Protein AF-A0A4Q2ZPR4-F1 (afdb_monomer_lite)

pLDDT: mean 84.83, std 12.17, range [38.03, 96.62]

Fo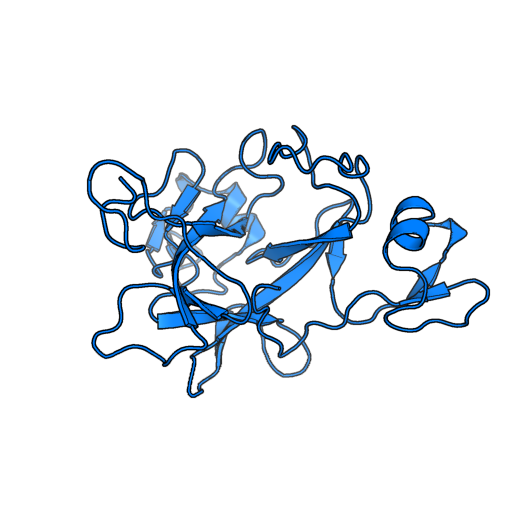ldseek 3Di:
DLPCVQPDDVVDRRDDDQAQAFEAEDDDPPDLPPRYDYFWKKFFLDDFFPHQDHQWIDTHSDDDADPRIDTQQFDKDFCVVRVVNCLFQPQLQHDDNVTIHTGHHRHQAFEAEADDPAHANDWDDDSRIYGYWWKKFFQDDAADDPVPPVGADRHHGHHGDITTGSTPDADPRIDTQQFDKDFCVVRVVNCVVCPQVSHDPNPTIHTHHHRHRHGDGDD

Radius of gyration: 17.82 Å; chains: 1; bounding box: 53×38×46 Å

Secondary structure (DSSP, 8-state):
--TTTTS--SSSPPPP--BT-EEEES--TT-S-TTEEEEEEEEESS-BTTBSSTTEEEEESSSSPPTTEEE-B--EEEGGG-HHHHHHHTTTT-EETTTEEEPPB-BTEEEEE-BTTB-TT-EE-SSSEEEEEEEEEE-SSPPPPTT--SPPPSSS--TT-EEEE--SSPPTTEEESB--EEETTT-HHHHHHHTTTT-B-SSSEEEPPB-BT----B-

Structure (mmCIF, N/CA/C/O backbone):
data_AF-A0A4Q2ZPR4-F1
#
_entry.id   AF-A0A4Q2ZPR4-F1
#
loop_
_atom_site.group_PDB
_atom_site.id
_atom_site.type_symbol
_atom_site.label_atom_id
_atom_site.label_alt_id
_atom_site.label_comp_id
_atom_site.label_asym_id
_atom_site.label_entity_id
_atom_site.label_seq_id
_atom_site.pdbx_PDB_ins_code
_atom_site.Cartn_x
_atom_site.Cartn_y
_atom_site.Cartn_z
_atom_site.occupancy
_atom_site.B_iso_or_equiv
_atom_site.auth_seq_id
_atom_site.auth_comp_id
_atom_site.auth_asym_id
_atom_site.auth_atom_id
_atom_site.pdbx_PDB_model_num
ATOM 1 N N . VAL A 1 1 ? -24.931 0.466 -1.955 1.00 53.38 1 VAL A N 1
ATOM 2 C CA . VAL A 1 1 ? -25.209 1.803 -1.383 1.00 53.38 1 VAL A CA 1
ATOM 3 C C . VAL A 1 1 ? -24.123 2.767 -1.865 1.00 53.38 1 VAL A C 1
ATOM 5 O O . VAL A 1 1 ? -23.292 3.194 -1.090 1.00 53.38 1 VAL A O 1
ATOM 8 N N . LEU A 1 2 ? -24.053 3.039 -3.176 1.00 50.50 2 LEU A N 1
ATOM 9 C CA . LEU A 1 2 ? -23.234 4.151 -3.702 1.00 50.50 2 LEU A CA 1
ATOM 10 C C . LEU A 1 2 ? -24.067 5.449 -3.782 1.00 50.50 2 LEU A C 1
ATOM 12 O O . LEU A 1 2 ? -23.516 6.535 -3.928 1.00 50.50 2 LEU A O 1
ATOM 16 N N . GLY A 1 3 ? -25.396 5.329 -3.623 1.00 54.81 3 GLY A N 1
ATOM 17 C CA . GLY A 1 3 ? -26.341 6.443 -3.599 1.00 54.81 3 GLY A CA 1
ATOM 18 C C . GLY A 1 3 ? -26.234 7.331 -4.838 1.00 54.81 3 GLY A C 1
ATOM 19 O O . GLY A 1 3 ? -25.831 6.883 -5.910 1.00 54.81 3 GLY A O 1
ATOM 20 N N . LEU A 1 4 ? -26.560 8.610 -4.657 1.00 56.03 4 LEU A N 1
ATOM 21 C CA . LEU A 1 4 ? -26.280 9.678 -5.622 1.00 56.03 4 LEU A CA 1
ATOM 22 C C . LEU A 1 4 ? -24.919 10.348 -5.339 1.00 56.03 4 LEU A C 1
ATOM 24 O O . LEU A 1 4 ? -24.611 11.379 -5.931 1.00 56.03 4 LEU A O 1
ATOM 28 N N . SER A 1 5 ? -24.096 9.782 -4.442 1.00 57.94 5 SER A N 1
ATOM 29 C CA . SER A 1 5 ? -22.841 10.379 -3.950 1.00 57.94 5 SER A CA 1
ATOM 30 C C . SER A 1 5 ? -21.814 10.644 -5.054 1.00 57.94 5 SER A C 1
ATOM 32 O O . SER A 1 5 ? -20.939 11.490 -4.893 1.00 57.94 5 SER A O 1
ATOM 34 N N . PHE A 1 6 ? -21.953 9.963 -6.192 1.00 64.56 6 PHE A N 1
ATOM 35 C CA . PHE A 1 6 ? -21.134 10.160 -7.389 1.00 64.56 6 PHE A CA 1
ATOM 36 C C . PHE A 1 6 ? -21.964 10.619 -8.601 1.00 64.56 6 PHE A C 1
ATOM 38 O O . PHE A 1 6 ? -21.588 10.368 -9.740 1.00 64.56 6 PHE A O 1
ATOM 45 N N . GLY A 1 7 ? -23.104 11.280 -8.366 1.00 55.59 7 GLY A N 1
ATOM 46 C CA . GLY A 1 7 ? -23.906 11.912 -9.419 1.00 55.59 7 GLY A CA 1
ATOM 47 C C . GLY A 1 7 ? -24.851 10.981 -10.184 1.00 55.59 7 GLY A C 1
ATOM 48 O O . GLY A 1 7 ? -25.144 11.259 -11.342 1.00 55.59 7 GLY A O 1
ATOM 49 N N . GLY A 1 8 ? -25.317 9.890 -9.564 1.00 60.16 8 GLY A N 1
ATOM 50 C CA . GLY A 1 8 ? -26.417 9.087 -10.118 1.00 60.16 8 GLY A CA 1
ATOM 51 C C . GLY A 1 8 ? -27.744 9.856 -10.135 1.00 60.16 8 GLY A C 1
ATOM 52 O O . GLY A 1 8 ? -27.883 10.853 -9.425 1.00 60.16 8 GLY A O 1
ATOM 53 N N . ASP A 1 9 ? -28.720 9.389 -10.913 1.00 60.88 9 ASP A N 1
ATOM 54 C CA . ASP A 1 9 ? -30.035 10.028 -11.107 1.00 60.88 9 ASP A CA 1
ATOM 55 C C . ASP A 1 9 ? -31.215 9.117 -10.706 1.00 60.88 9 ASP A C 1
ATOM 57 O O . ASP A 1 9 ? -32.308 9.190 -11.267 1.00 60.88 9 ASP A O 1
ATOM 61 N N . GLU A 1 10 ? -30.987 8.235 -9.726 1.00 62.31 10 GLU A N 1
ATOM 62 C CA . GLU A 1 10 ? -31.927 7.209 -9.228 1.00 62.31 10 GLU A CA 1
ATOM 63 C C . GLU A 1 10 ? -32.302 6.114 -10.246 1.00 62.31 10 GLU A C 1
ATOM 65 O O . GLU A 1 10 ? -32.867 5.091 -9.852 1.00 62.31 10 GLU A O 1
ATOM 70 N N . ARG A 1 11 ? -31.951 6.276 -11.528 1.00 66.81 11 ARG A N 1
ATOM 71 C CA . ARG A 1 11 ? -32.071 5.251 -12.577 1.00 66.81 11 ARG A CA 1
ATOM 72 C C . ARG A 1 11 ? -30.718 4.646 -12.918 1.00 66.81 11 ARG A C 1
ATOM 74 O O . ARG A 1 11 ? -30.634 3.429 -13.060 1.00 66.81 11 ARG A O 1
ATOM 81 N N . ASP A 1 12 ? -29.681 5.476 -12.938 1.00 64.25 12 ASP A N 1
ATOM 82 C CA . ASP A 1 12 ? -28.297 5.069 -13.127 1.00 64.25 12 ASP A CA 1
ATOM 83 C C . ASP A 1 12 ? -27.464 5.317 -11.861 1.00 64.25 12 ASP A C 1
ATOM 85 O O . ASP A 1 12 ? -27.589 6.330 -11.164 1.00 64.25 12 ASP A O 1
ATOM 89 N N . VAL A 1 13 ? -26.587 4.362 -11.542 1.00 60.25 13 VAL A N 1
ATOM 90 C CA . VAL A 1 13 ? -25.653 4.481 -10.418 1.00 60.25 13 VAL A CA 1
ATOM 91 C C . VAL A 1 13 ? -24.467 5.335 -10.856 1.00 60.25 13 VAL A C 1
ATOM 93 O O . VAL A 1 13 ? -23.738 4.963 -11.774 1.00 60.25 13 VAL A O 1
ATOM 96 N N . GLY A 1 14 ? -24.232 6.453 -10.165 1.00 65.25 14 GLY A N 1
ATOM 97 C CA . GLY A 1 14 ? -23.000 7.221 -10.326 1.00 65.25 14 GLY A CA 1
ATOM 98 C C . GLY A 1 14 ? -21.805 6.397 -9.843 1.00 65.25 14 GLY A C 1
ATOM 99 O O . GLY A 1 14 ? -21.811 5.904 -8.712 1.00 65.25 14 GLY A O 1
ATOM 100 N N . LEU A 1 15 ? -20.788 6.238 -10.690 1.00 72.75 15 LEU A N 1
ATOM 101 C CA . LEU A 1 15 ? -19.542 5.564 -10.328 1.00 72.75 15 LEU A CA 1
ATOM 102 C C . LEU A 1 15 ? -18.454 6.593 -9.982 1.00 72.75 15 LEU A C 1
ATOM 104 O O . LEU A 1 15 ? -18.383 7.638 -10.632 1.00 72.75 15 LEU A O 1
ATOM 108 N N . PRO A 1 16 ? -17.585 6.310 -8.995 1.00 73.00 16 PRO A N 1
ATOM 109 C CA . PRO A 1 16 ? -16.434 7.159 -8.701 1.00 73.00 16 PRO A CA 1
ATOM 110 C C . PRO A 1 16 ? -15.516 7.316 -9.931 1.00 73.00 16 PRO A C 1
ATOM 112 O O . PRO A 1 16 ? -15.049 6.320 -10.480 1.00 73.00 16 PRO A O 1
ATOM 115 N N . ASP A 1 17 ? -15.215 8.556 -10.337 1.00 76.75 17 ASP A N 1
ATOM 116 C CA . ASP A 1 17 ? -14.246 8.862 -11.403 1.00 76.75 17 ASP A CA 1
ATOM 117 C C . ASP A 1 17 ? -12.930 9.369 -10.801 1.00 76.75 17 ASP A C 1
ATOM 119 O O . ASP A 1 17 ? -12.844 10.502 -10.321 1.00 76.75 17 ASP A O 1
ATOM 123 N N . LEU A 1 18 ? -11.905 8.515 -10.812 1.00 77.94 18 LEU A N 1
ATOM 124 C CA . LEU A 1 18 ? -10.584 8.817 -10.257 1.00 77.94 18 LEU A CA 1
ATOM 125 C C . LEU A 1 18 ? -9.630 9.483 -11.257 1.00 77.94 18 LEU A C 1
ATOM 127 O O . LEU A 1 18 ? -8.524 9.853 -10.864 1.00 77.94 18 LEU A O 1
ATOM 131 N N . ARG A 1 19 ? -10.016 9.657 -12.526 1.00 80.00 19 ARG A N 1
ATOM 132 C CA . ARG A 1 19 ? -9.115 10.193 -13.557 1.00 80.00 19 ARG A CA 1
ATOM 133 C C . ARG A 1 19 ? -8.659 11.603 -13.197 1.00 80.00 19 ARG A C 1
ATOM 135 O O . ARG A 1 19 ? -9.473 12.511 -13.024 1.00 80.00 19 ARG A O 1
ATOM 142 N N . GLY A 1 2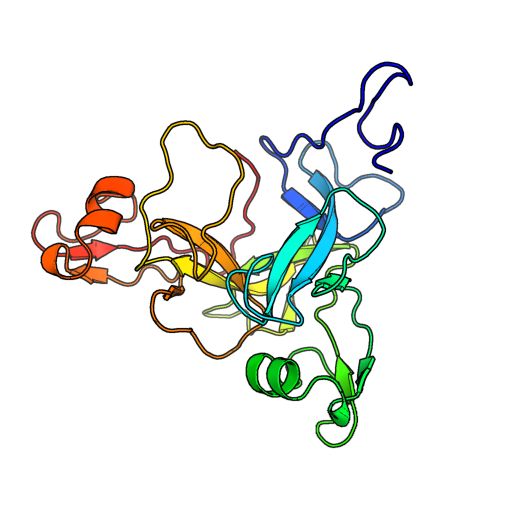0 ? -7.347 11.782 -13.063 1.00 80.75 20 GLY A N 1
ATOM 143 C CA . GLY A 1 20 ? -6.730 13.046 -12.662 1.00 80.75 20 GLY A CA 1
ATOM 144 C C . GLY A 1 20 ? -7.003 13.456 -11.211 1.00 80.75 20 GLY A C 1
ATOM 145 O O . GLY A 1 20 ? -6.755 14.610 -10.859 1.00 80.75 20 GLY A O 1
ATOM 146 N N . ARG A 1 21 ? -7.517 12.549 -10.367 1.00 83.00 21 ARG A N 1
ATOM 147 C CA . ARG A 1 21 ? -7.886 12.839 -8.976 1.00 83.00 21 ARG A CA 1
ATOM 148 C C . ARG A 1 21 ? -7.136 11.965 -7.985 1.00 83.00 21 ARG A C 1
ATOM 150 O O . ARG A 1 21 ? -6.907 10.782 -8.223 1.00 83.00 21 ARG A O 1
ATOM 157 N N . VAL A 1 22 ? -6.803 12.542 -6.835 1.00 86.19 22 VAL A N 1
ATOM 158 C CA . VAL A 1 22 ? -6.246 11.806 -5.694 1.00 86.19 22 VAL A CA 1
ATOM 159 C C . VAL A 1 22 ? -7.387 11.350 -4.777 1.00 86.19 22 VAL A C 1
ATOM 161 O O . VAL A 1 22 ? -8.171 12.199 -4.336 1.00 86.19 22 VAL A O 1
ATOM 164 N N . PRO A 1 23 ? -7.503 10.044 -4.474 1.00 87.44 23 PRO A N 1
ATOM 165 C CA . PRO A 1 23 ? -8.443 9.566 -3.471 1.00 87.44 23 PRO A CA 1
ATOM 166 C C . PRO A 1 23 ? -8.026 10.033 -2.068 1.00 87.44 23 PRO A C 1
ATOM 168 O O . PRO A 1 23 ? -6.872 9.876 -1.670 1.00 87.44 23 PRO A O 1
ATOM 171 N N . ILE A 1 24 ? -8.962 10.598 -1.308 1.00 87.31 24 ILE A N 1
ATOM 172 C CA . ILE A 1 24 ? -8.753 11.090 0.063 1.00 87.31 24 ILE A CA 1
ATOM 173 C C . ILE A 1 24 ? -9.803 10.466 0.975 1.00 87.31 24 ILE A C 1
ATOM 175 O O . ILE A 1 24 ? -10.959 10.340 0.577 1.00 87.31 24 ILE A O 1
ATOM 179 N N . GLY A 1 25 ? -9.414 10.080 2.191 1.00 85.56 25 GLY A N 1
ATOM 180 C CA . GLY A 1 25 ? -10.351 9.497 3.145 1.00 85.56 25 GLY A CA 1
ATOM 181 C C . GLY A 1 25 ? -11.392 10.483 3.668 1.00 85.56 25 GLY A C 1
ATOM 182 O O . GLY A 1 25 ? -11.071 11.629 3.973 1.00 85.56 25 GLY A O 1
ATOM 183 N N . GLY A 1 26 ? -12.619 10.011 3.871 1.00 75.19 26 GLY A N 1
ATOM 184 C CA . GLY A 1 26 ? -13.676 10.756 4.561 1.00 75.19 26 GLY A CA 1
ATOM 185 C C . GLY A 1 26 ? -14.461 11.725 3.671 1.00 75.19 26 GLY A C 1
ATOM 186 O O . GLY A 1 26 ? -14.328 11.722 2.453 1.00 75.19 26 GLY A O 1
ATOM 187 N N . ASN A 1 27 ? -15.307 12.545 4.303 1.00 62.50 27 ASN A N 1
ATOM 188 C CA . ASN A 1 27 ? -16.174 13.541 3.662 1.00 62.50 27 ASN A CA 1
ATOM 189 C C . ASN A 1 27 ? -15.853 14.949 4.207 1.00 62.50 27 ASN A C 1
ATOM 191 O O . ASN A 1 27 ? -16.534 15.422 5.122 1.00 62.50 27 ASN A O 1
ATOM 195 N N . PRO A 1 28 ? -14.793 15.619 3.731 1.00 49.53 28 PRO A N 1
ATOM 196 C CA . PRO A 1 28 ? -14.445 16.944 4.213 1.00 49.53 28 PRO A CA 1
ATOM 197 C C . PRO A 1 28 ? -15.477 17.962 3.706 1.00 49.53 28 PRO A C 1
ATOM 199 O O . PRO A 1 28 ? -15.698 18.058 2.492 1.00 49.53 28 PRO A O 1
ATOM 202 N N . PRO A 1 29 ? -16.078 18.779 4.590 1.00 38.03 29 PRO A N 1
ATOM 203 C CA . PRO A 1 29 ? -16.893 19.901 4.158 1.00 38.03 29 PRO A CA 1
ATOM 204 C C . PRO A 1 29 ? -15.995 20.897 3.416 1.00 38.03 29 PRO A C 1
ATOM 206 O O . PRO A 1 29 ? -15.001 21.365 3.966 1.00 38.03 29 PRO A O 1
ATOM 209 N N . GLY A 1 30 ? -16.346 21.234 2.174 1.00 50.47 30 GLY A N 1
ATOM 210 C CA . GLY A 1 30 ? -15.677 22.300 1.421 1.00 50.47 30 GLY A CA 1
ATOM 211 C C . GLY A 1 30 ? -14.696 21.865 0.333 1.00 50.47 30 GLY A C 1
ATOM 212 O O . GLY A 1 30 ? -14.162 22.754 -0.313 1.00 50.47 30 GLY A O 1
ATOM 213 N N . GLY A 1 31 ? -14.529 20.558 0.082 1.00 53.59 31 GLY A N 1
ATOM 214 C CA . GLY A 1 31 ? -13.932 19.990 -1.138 1.00 53.59 31 GLY A CA 1
ATOM 215 C C . GLY A 1 31 ? -12.483 20.406 -1.418 1.00 53.59 31 GLY A C 1
ATOM 216 O O . GLY A 1 31 ? -12.195 21.560 -1.714 1.00 53.59 31 GLY A O 1
ATOM 217 N N . PHE A 1 32 ? -11.546 19.457 -1.449 1.00 54.38 32 PHE A N 1
ATOM 218 C CA . PHE A 1 32 ? -10.140 19.716 -1.804 1.00 54.38 32 PHE A CA 1
ATOM 219 C C . PHE A 1 32 ? -9.927 20.048 -3.309 1.00 54.38 32 PHE A C 1
ATOM 221 O O . PHE A 1 32 ? -8.908 19.710 -3.909 1.00 54.38 32 PHE A O 1
ATOM 228 N N . GLY A 1 33 ? -10.890 20.722 -3.947 1.00 60.59 33 GLY A N 1
ATOM 229 C CA . GLY A 1 33 ? -10.872 21.124 -5.348 1.00 60.59 33 GLY A CA 1
ATOM 230 C C . GLY A 1 33 ? -11.133 19.981 -6.333 1.00 60.59 33 GLY A C 1
ATOM 231 O O . GLY A 1 33 ? -11.319 18.822 -5.965 1.00 60.59 33 GLY A O 1
ATOM 232 N N . GLN A 1 34 ? -11.127 20.320 -7.626 1.00 60.84 34 GLN A N 1
ATOM 233 C CA . GLN A 1 34 ? -11.394 19.399 -8.743 1.00 60.84 34 GLN A CA 1
ATOM 234 C C . GLN A 1 34 ? -10.408 18.211 -8.817 1.00 60.84 34 GLN A C 1
ATOM 236 O O . GLN A 1 34 ? -10.719 17.208 -9.451 1.00 60.84 34 GLN A O 1
ATOM 241 N N . GLY A 1 35 ? -9.246 18.304 -8.158 1.00 72.75 35 GLY A N 1
ATOM 242 C CA . GLY A 1 35 ? -8.174 17.300 -8.187 1.00 72.75 35 GLY A CA 1
ATOM 243 C C . GLY A 1 35 ? -8.279 16.187 -7.141 1.00 72.75 35 GLY A C 1
ATOM 244 O O . GLY A 1 35 ? -7.330 15.424 -6.972 1.00 72.75 35 GLY A O 1
ATOM 245 N N . THR A 1 36 ? -9.392 16.085 -6.413 1.00 76.69 36 THR A N 1
ATOM 246 C CA . THR A 1 36 ? -9.561 15.086 -5.346 1.00 76.69 36 THR A CA 1
ATOM 247 C C . THR A 1 36 ? -10.897 14.369 -5.442 1.00 76.69 36 THR A C 1
ATOM 249 O O . THR A 1 36 ? -11.867 14.889 -6.006 1.00 76.69 36 THR A O 1
ATOM 252 N N . LEU A 1 37 ? -10.930 13.147 -4.914 1.00 78.88 37 LEU A N 1
ATOM 253 C CA . LEU A 1 37 ? -12.146 12.359 -4.776 1.00 78.88 37 LEU A CA 1
ATOM 254 C C . LEU A 1 37 ? -12.205 11.746 -3.379 1.00 78.88 37 LEU A C 1
ATOM 256 O O . LEU A 1 37 ? -11.280 11.068 -2.945 1.00 78.88 37 LEU A O 1
ATOM 260 N N . THR A 1 38 ? -13.300 11.986 -2.673 1.00 80.62 38 THR A N 1
ATOM 261 C CA . THR A 1 38 ? -13.550 11.418 -1.348 1.00 80.62 38 THR A CA 1
ATOM 262 C C . THR A 1 38 ? -13.899 9.941 -1.461 1.00 80.62 38 THR A C 1
ATOM 264 O O . THR A 1 38 ? -14.838 9.585 -2.173 1.00 80.62 38 THR A O 1
ATOM 267 N N . MET A 1 39 ? -13.155 9.096 -0.758 1.00 85.06 39 MET A N 1
ATOM 268 C CA . MET A 1 39 ? -13.330 7.646 -0.725 1.00 85.06 39 MET A CA 1
ATOM 269 C C . MET A 1 39 ? -13.195 7.151 0.715 1.00 85.06 39 MET A C 1
ATOM 271 O O . MET A 1 39 ? -12.629 7.824 1.574 1.00 85.06 39 MET A O 1
ATOM 275 N N . THR A 1 40 ? -13.672 5.946 0.988 1.00 89.00 40 THR A N 1
ATOM 276 C CA . THR A 1 40 ? -13.347 5.237 2.227 1.00 89.00 40 THR A CA 1
ATOM 277 C C . THR A 1 40 ? -12.087 4.424 1.993 1.00 89.00 40 THR A C 1
ATOM 279 O O . THR A 1 40 ? -12.018 3.660 1.039 1.00 89.00 40 THR A O 1
ATOM 282 N N . TRP A 1 41 ? -11.076 4.555 2.844 1.00 92.88 41 TRP A N 1
ATOM 283 C CA . TRP A 1 41 ? -9.914 3.669 2.775 1.00 92.88 41 TRP A CA 1
ATOM 284 C C . TRP A 1 41 ? -10.160 2.428 3.619 1.00 92.88 41 TRP A C 1
ATOM 286 O O . TRP A 1 41 ? -10.555 2.546 4.779 1.00 92.88 41 TRP A O 1
ATOM 296 N N . LEU A 1 42 ? -9.913 1.254 3.043 1.00 93.38 42 LEU A N 1
ATOM 297 C CA . LEU A 1 42 ? -10.020 -0.024 3.736 1.00 93.38 42 LEU A CA 1
ATOM 298 C C . LEU A 1 42 ? -8.651 -0.684 3.869 1.00 93.38 42 LEU A C 1
ATOM 300 O O . LEU A 1 42 ? -7.835 -0.587 2.955 1.00 93.38 42 LEU A O 1
ATOM 304 N N . ILE A 1 43 ? -8.436 -1.390 4.979 1.00 94.75 43 ILE A N 1
ATOM 305 C CA . ILE A 1 43 ? -7.295 -2.275 5.221 1.00 94.75 43 ILE A CA 1
ATOM 306 C C . ILE A 1 43 ? -7.758 -3.730 5.275 1.00 94.75 43 ILE A C 1
ATOM 308 O O . ILE A 1 43 ? -8.761 -4.049 5.918 1.00 94.75 43 ILE A O 1
ATOM 312 N N . ALA A 1 44 ? -7.021 -4.614 4.609 1.00 92.75 44 ALA A N 1
ATOM 313 C CA . ALA A 1 44 ? -7.260 -6.049 4.639 1.00 92.75 44 ALA A CA 1
ATOM 314 C C . ALA A 1 44 ? -6.881 -6.629 6.010 1.00 92.75 44 ALA A C 1
ATOM 316 O O . ALA A 1 44 ? -5.719 -6.556 6.427 1.00 92.75 44 ALA A O 1
ATOM 317 N N . THR A 1 45 ? -7.856 -7.219 6.702 1.00 90.94 45 THR A N 1
ATOM 318 C CA . THR A 1 45 ? -7.678 -7.867 8.014 1.00 90.94 45 THR A CA 1
ATOM 319 C C . THR A 1 45 ? -7.464 -9.375 7.906 1.00 90.94 45 THR A C 1
ATOM 321 O O . THR A 1 45 ? -7.078 -10.018 8.881 1.00 90.94 45 THR A O 1
ATOM 324 N N . ASN A 1 46 ? -7.648 -9.940 6.713 1.00 85.44 46 ASN A N 1
ATOM 325 C CA . ASN A 1 46 ? -7.301 -11.308 6.353 1.00 85.44 46 ASN A CA 1
ATOM 326 C C . ASN A 1 46 ? -6.576 -11.346 4.993 1.00 85.44 46 ASN A C 1
ATOM 328 O O . ASN A 1 46 ? -6.480 -10.341 4.291 1.00 85.44 46 ASN A O 1
ATOM 332 N N . SER A 1 47 ? -6.018 -12.503 4.639 1.00 75.94 47 SER A N 1
ATOM 333 C CA . SER A 1 47 ? -5.452 -12.763 3.313 1.00 75.94 47 SER A CA 1
ATOM 334 C C . SER A 1 47 ? -6.185 -13.930 2.643 1.00 75.94 47 SER A C 1
ATOM 336 O O . SER A 1 47 ? -6.544 -14.905 3.304 1.00 75.94 47 SER A O 1
ATOM 338 N N . GLY A 1 48 ? -6.403 -13.826 1.327 1.00 64.56 48 GLY A N 1
ATOM 339 C CA . GLY A 1 48 ? -7.077 -14.835 0.501 1.00 64.56 48 GLY A CA 1
ATOM 340 C C . GLY A 1 48 ? -8.432 -14.375 -0.050 1.00 64.56 48 GLY A C 1
ATOM 341 O O . GLY A 1 48 ? -9.198 -13.707 0.641 1.00 64.56 48 GLY A O 1
ATOM 342 N N . GLY A 1 49 ? -8.725 -14.743 -1.304 1.00 66.75 49 GLY A N 1
ATOM 343 C CA . GLY A 1 49 ? -9.998 -14.474 -1.990 1.00 66.75 49 GLY A CA 1
ATOM 344 C C . GLY A 1 49 ? -10.233 -13.000 -2.337 1.00 66.75 49 GLY A C 1
ATOM 345 O O . GLY A 1 49 ? -10.140 -12.620 -3.498 1.00 66.75 49 GLY A O 1
ATOM 346 N N . GLU A 1 50 ? -10.518 -12.183 -1.323 1.00 67.31 50 GLU A N 1
ATOM 347 C CA . GLU A 1 50 ? -10.935 -10.778 -1.462 1.00 67.31 50 GLU A CA 1
ATOM 348 C C . GLU A 1 50 ? -9.761 -9.796 -1.344 1.00 67.31 50 GLU A C 1
ATOM 350 O O . GLU A 1 50 ? -9.804 -8.701 -1.903 1.00 67.31 50 GLU A O 1
ATOM 355 N N . ALA A 1 51 ? -8.694 -10.188 -0.638 1.00 75.06 51 ALA A N 1
ATOM 356 C CA . ALA A 1 51 ? -7.478 -9.399 -0.486 1.00 75.06 51 ALA A CA 1
ATOM 357 C C . ALA A 1 51 ? -6.230 -10.243 -0.798 1.00 75.06 51 ALA A C 1
ATOM 359 O O . ALA A 1 51 ? -6.064 -11.342 -0.251 1.00 75.06 51 ALA A O 1
ATOM 360 N N . PRO A 1 52 ? -5.308 -9.737 -1.635 1.00 76.50 52 PRO A N 1
ATOM 361 C CA . PRO A 1 52 ? -4.128 -10.480 -2.060 1.00 76.50 52 PRO A CA 1
ATOM 362 C C . PRO A 1 52 ? -3.080 -10.618 -0.948 1.00 76.50 52 PRO A C 1
ATOM 364 O O . PRO A 1 52 ? -2.288 -11.560 -0.968 1.00 76.50 52 PRO A O 1
ATOM 367 N N . MET A 1 53 ? -3.068 -9.696 0.022 1.00 86.00 53 MET A N 1
ATOM 368 C CA . MET A 1 53 ? -2.185 -9.734 1.187 1.00 86.00 53 MET A CA 1
ATOM 369 C C . MET A 1 53 ? -2.822 -9.057 2.402 1.00 86.00 53 MET A C 1
ATOM 371 O O . MET A 1 53 ? -3.616 -8.124 2.275 1.00 86.00 53 MET A O 1
ATOM 375 N N . LEU A 1 54 ? -2.392 -9.495 3.581 1.00 90.12 54 LEU A N 1
ATOM 376 C CA . LEU A 1 54 ? -2.728 -8.869 4.852 1.00 90.12 54 LEU A CA 1
ATOM 377 C C . LEU A 1 54 ? -2.136 -7.452 4.931 1.00 90.12 54 LEU A C 1
ATOM 379 O O . LEU A 1 54 ? -0.992 -7.240 4.529 1.00 90.12 54 LEU A O 1
ATOM 383 N N . GLY A 1 55 ? -2.889 -6.486 5.461 1.00 91.81 55 GLY A N 1
ATOM 384 C CA . GLY A 1 55 ? -2.417 -5.105 5.607 1.00 91.81 55 GLY A CA 1
ATOM 385 C C . GLY A 1 55 ? -2.386 -4.291 4.307 1.00 91.81 55 GLY A C 1
ATOM 386 O O . GLY A 1 55 ? -1.941 -3.140 4.325 1.00 91.81 55 GLY A O 1
ATOM 387 N N . MET A 1 56 ? -2.873 -4.855 3.195 1.00 91.88 56 MET A N 1
ATOM 388 C CA . MET A 1 56 ? -3.131 -4.103 1.967 1.00 91.88 56 MET A CA 1
ATOM 389 C C . MET A 1 56 ? -4.178 -3.023 2.212 1.00 91.88 56 MET A C 1
ATOM 391 O O . MET A 1 56 ? -5.166 -3.264 2.901 1.00 91.88 56 MET A O 1
ATOM 395 N N . ILE A 1 57 ? -3.978 -1.864 1.591 1.00 93.81 57 ILE A N 1
ATOM 396 C CA . ILE A 1 57 ? -4.884 -0.725 1.660 1.00 93.81 57 ILE A CA 1
ATOM 397 C C . ILE A 1 57 ? -5.444 -0.410 0.275 1.00 93.81 57 ILE A C 1
ATOM 399 O O . ILE A 1 57 ? -4.693 -0.308 -0.699 1.00 93.81 57 ILE A O 1
ATOM 403 N N . VAL A 1 58 ? -6.762 -0.220 0.197 1.00 90.88 58 VAL A N 1
ATOM 404 C CA . VAL A 1 58 ? -7.481 0.099 -1.047 1.00 90.88 58 VAL A CA 1
ATOM 405 C C . VAL A 1 58 ? -8.483 1.235 -0.853 1.00 90.88 58 VAL A C 1
ATOM 407 O O . VAL A 1 58 ? -9.045 1.375 0.238 1.00 90.88 58 VAL A O 1
ATOM 410 N N . PRO A 1 59 ? -8.746 2.039 -1.898 1.00 89.44 59 PRO A N 1
ATOM 411 C CA . PRO A 1 59 ? -9.877 2.951 -1.898 1.00 89.44 59 PRO A CA 1
ATOM 412 C C . PRO A 1 59 ? -11.178 2.171 -2.141 1.00 89.44 59 PRO A C 1
ATOM 414 O O . PRO A 1 59 ? -11.249 1.292 -2.999 1.00 89.44 59 PRO A O 1
ATOM 417 N N . PHE A 1 60 ? -12.230 2.528 -1.415 1.00 87.06 60 PHE A N 1
ATOM 418 C CA . PHE A 1 60 ? -13.558 1.932 -1.480 1.00 87.06 60 PHE A CA 1
ATOM 419 C C . PHE A 1 60 ? -14.614 3.026 -1.641 1.00 87.06 60 PHE A C 1
ATOM 421 O O . PHE A 1 60 ? -14.591 4.041 -0.948 1.00 87.06 60 PHE A O 1
ATOM 428 N N . GLY A 1 61 ? -15.535 2.833 -2.587 1.00 80.19 61 GLY A N 1
ATOM 429 C CA . GLY A 1 61 ? -16.571 3.822 -2.907 1.00 80.19 61 GLY A CA 1
ATOM 430 C C . GLY A 1 61 ? -17.771 3.818 -1.954 1.00 80.19 61 GLY A C 1
ATOM 431 O O . GLY A 1 61 ? -18.637 4.676 -2.083 1.00 80.19 61 GLY A O 1
ATOM 432 N N . GLY A 1 62 ? -17.857 2.848 -1.039 1.00 79.75 62 GLY A N 1
ATOM 433 C CA . GLY A 1 62 ? -18.920 2.762 -0.034 1.00 79.75 62 GLY A CA 1
ATOM 434 C C . GLY A 1 62 ? -18.500 3.290 1.337 1.00 79.75 62 GLY A C 1
ATOM 435 O O . GLY A 1 62 ? -17.365 3.708 1.539 1.00 79.75 62 GLY A O 1
ATOM 436 N N . ASP A 1 63 ? -19.424 3.235 2.289 1.00 82.12 63 ASP A N 1
ATOM 437 C CA . ASP A 1 63 ? -19.318 3.771 3.654 1.00 82.12 63 ASP A CA 1
ATOM 438 C C . ASP A 1 63 ? -19.232 2.688 4.748 1.00 82.12 63 ASP A C 1
ATOM 440 O O . ASP A 1 63 ? -19.217 2.998 5.937 1.00 82.12 63 ASP A O 1
ATOM 444 N N . PHE A 1 64 ? -19.149 1.413 4.362 1.00 84.81 64 PHE A N 1
ATOM 445 C CA . PHE A 1 64 ? -19.033 0.273 5.273 1.00 84.81 64 PHE A CA 1
ATOM 446 C C . PHE A 1 64 ? -17.824 -0.603 4.926 1.00 84.81 64 PHE A C 1
ATOM 448 O O . PHE A 1 64 ? -17.393 -0.649 3.776 1.00 84.81 64 PHE A O 1
ATOM 455 N N . ALA A 1 65 ? -17.297 -1.343 5.903 1.00 88.25 65 ALA A N 1
ATOM 456 C CA . ALA A 1 65 ? -16.277 -2.361 5.657 1.00 88.25 65 ALA A CA 1
ATOM 457 C C . ALA A 1 65 ? -16.927 -3.738 5.417 1.00 88.25 65 ALA A C 1
ATOM 459 O O . ALA A 1 65 ? -17.664 -4.218 6.285 1.00 88.25 65 ALA A O 1
ATOM 460 N N . PRO A 1 66 ? -16.675 -4.393 4.268 1.00 88.38 66 PRO A N 1
ATOM 461 C CA . PRO A 1 66 ? -17.041 -5.791 4.061 1.00 88.38 66 PRO A CA 1
ATOM 462 C C . PRO A 1 66 ? -16.289 -6.736 5.011 1.00 88.38 66 PRO A C 1
ATOM 464 O O . PRO A 1 66 ? -15.284 -6.369 5.619 1.00 88.38 66 PRO A O 1
ATOM 467 N N . ALA A 1 67 ? -16.736 -7.991 5.100 1.00 87.50 67 ALA A N 1
ATOM 468 C CA . ALA A 1 67 ? -16.003 -9.020 5.838 1.00 87.50 67 ALA A CA 1
ATOM 469 C C . ALA A 1 67 ? -14.570 -9.178 5.291 1.00 87.50 67 ALA A C 1
ATOM 471 O O . ALA A 1 67 ? -14.364 -9.179 4.080 1.00 87.50 67 ALA A O 1
ATOM 472 N N . GLY A 1 68 ? -13.585 -9.311 6.185 1.00 88.69 68 GLY A N 1
ATOM 473 C CA . GLY A 1 68 ? -12.160 -9.357 5.819 1.00 88.69 68 GLY A CA 1
ATOM 474 C C . GLY A 1 68 ? -11.500 -7.989 5.618 1.00 88.69 68 GLY A C 1
ATOM 475 O O . GLY A 1 68 ? -10.298 -7.914 5.371 1.00 88.69 68 GLY A O 1
ATOM 476 N N . TRP A 1 69 ? -12.259 -6.905 5.780 1.00 91.75 69 TRP A N 1
ATOM 477 C CA . TRP A 1 69 ? -11.769 -5.537 5.690 1.00 91.75 69 TRP A CA 1
ATOM 478 C C . TRP A 1 69 ? -12.126 -4.745 6.947 1.00 91.75 69 TRP A C 1
ATOM 480 O O . TRP A 1 69 ? -13.073 -5.064 7.665 1.00 91.75 69 TRP A O 1
ATOM 490 N N . ALA A 1 70 ? -11.368 -3.686 7.206 1.00 94.12 70 ALA A N 1
ATOM 491 C CA . ALA A 1 70 ? -11.680 -2.681 8.214 1.00 94.12 70 ALA A CA 1
ATOM 492 C C . ALA A 1 70 ? -11.445 -1.280 7.647 1.00 94.12 70 ALA A C 1
ATOM 494 O O . ALA A 1 70 ? -10.656 -1.110 6.719 1.00 94.12 70 ALA A O 1
ATOM 495 N N . ILE A 1 71 ? -12.130 -0.276 8.192 1.00 94.50 71 ILE A N 1
ATOM 496 C CA . ILE A 1 71 ? -11.947 1.120 7.784 1.00 94.50 71 ILE A CA 1
ATOM 497 C C . ILE A 1 71 ? -10.626 1.651 8.357 1.00 94.50 71 ILE A C 1
ATOM 499 O O . ILE A 1 71 ? -10.299 1.417 9.517 1.00 94.50 71 ILE A O 1
ATOM 503 N N . CYS A 1 72 ? -9.869 2.383 7.543 1.00 94.94 72 CYS A N 1
ATOM 504 C CA . CYS A 1 72 ? -8.654 3.085 7.953 1.00 94.94 72 CYS A CA 1
ATOM 505 C C . CYS A 1 72 ? -8.987 4.428 8.630 1.00 94.94 72 CYS A C 1
ATOM 507 O O . CYS A 1 72 ? -8.719 5.497 8.073 1.00 94.94 72 CYS A O 1
ATOM 509 N N . ASP A 1 73 ? -9.571 4.384 9.825 1.00 93.56 73 ASP A N 1
ATOM 510 C CA . ASP A 1 73 ? -9.993 5.557 10.609 1.00 93.56 73 ASP A CA 1
ATOM 511 C C . ASP A 1 73 ? -9.183 5.774 11.903 1.00 93.56 73 ASP A C 1
ATOM 513 O O . ASP A 1 73 ? -9.454 6.705 12.662 1.00 93.56 73 ASP A O 1
ATOM 517 N N . GLY A 1 74 ? -8.162 4.951 12.159 1.00 94.44 74 GLY A N 1
ATOM 518 C CA . GLY A 1 74 ? -7.383 5.007 13.400 1.00 94.44 74 GLY A CA 1
ATOM 519 C C . GLY A 1 74 ? -7.956 4.197 14.565 1.00 94.44 74 GLY A C 1
ATOM 520 O O . GLY A 1 74 ? -7.434 4.301 15.676 1.00 94.44 74 GLY A O 1
ATOM 521 N N . THR A 1 75 ? -9.009 3.401 14.350 1.00 94.94 75 THR A N 1
ATOM 522 C CA . THR A 1 75 ? -9.632 2.590 15.405 1.00 94.94 75 THR A CA 1
ATOM 523 C C . THR A 1 75 ? -8.626 1.660 16.093 1.00 94.94 75 THR A C 1
ATOM 525 O O . THR A 1 75 ? -7.783 1.031 15.449 1.00 94.94 75 THR A O 1
ATOM 528 N N . LEU A 1 76 ? -8.738 1.552 17.423 1.00 96.19 76 LEU A N 1
ATOM 529 C CA . LEU A 1 76 ? -7.991 0.590 18.233 1.00 96.19 76 LEU A CA 1
ATOM 530 C C . LEU A 1 76 ? -8.659 -0.784 18.187 1.00 96.19 76 LEU A C 1
ATOM 532 O O . LEU A 1 76 ? -9.835 -0.923 18.522 1.00 96.19 76 LEU A O 1
ATOM 536 N N . ILE A 1 77 ? -7.887 -1.806 17.830 1.00 94.19 77 ILE A N 1
ATOM 537 C CA . ILE A 1 77 ? -8.355 -3.183 17.679 1.00 94.19 77 ILE A CA 1
ATOM 538 C C . ILE A 1 77 ? -7.607 -4.101 18.657 1.00 94.19 77 ILE A C 1
ATOM 540 O O . ILE A 1 77 ? -6.395 -3.946 18.840 1.00 94.19 77 ILE A O 1
ATOM 544 N N . PRO A 1 78 ? -8.296 -5.059 19.313 1.00 95.69 78 PRO A N 1
ATOM 545 C CA . PRO A 1 78 ? -7.654 -6.008 20.217 1.00 95.69 78 PRO A CA 1
ATOM 546 C C . PRO A 1 78 ? -6.697 -6.942 19.471 1.00 95.69 78 PRO A C 1
ATOM 548 O O . PRO A 1 78 ? -7.077 -7.588 18.488 1.00 95.69 78 PRO A O 1
ATOM 551 N N . ILE A 1 79 ? -5.474 -7.068 19.998 1.00 95.62 79 ILE A N 1
ATOM 552 C CA . ILE A 1 79 ? -4.431 -7.954 19.454 1.00 95.62 79 ILE A CA 1
ATOM 553 C C . ILE A 1 79 ? -4.894 -9.413 19.495 1.00 95.62 79 ILE A C 1
ATOM 555 O O . ILE A 1 79 ? -4.699 -10.146 18.531 1.00 95.62 79 ILE A O 1
ATOM 559 N N . SER A 1 80 ? -5.567 -9.826 20.573 1.00 95.12 80 SER A N 1
ATOM 560 C CA . SER A 1 80 ? -6.003 -11.215 20.784 1.00 95.12 80 SER A CA 1
ATOM 561 C C . SER A 1 80 ? -6.904 -11.766 19.677 1.00 95.12 80 SER A C 1
ATOM 563 O O . SER A 1 80 ? -6.900 -12.971 19.443 1.00 95.12 80 SER A O 1
ATOM 565 N N . ALA A 1 81 ? -7.653 -10.903 18.986 1.00 91.62 81 ALA A N 1
ATOM 566 C CA . ALA A 1 81 ? -8.527 -11.291 17.880 1.00 91.62 81 ALA A CA 1
ATOM 567 C C . ALA A 1 81 ? -7.889 -11.074 16.494 1.00 91.62 81 ALA A C 1
ATOM 569 O O . ALA A 1 81 ? -8.433 -11.543 15.500 1.00 91.62 81 ALA A O 1
ATOM 570 N N . ASN A 1 82 ? -6.754 -10.368 16.411 1.00 92.69 82 ASN A N 1
ATOM 571 C CA . ASN A 1 82 ? -6.143 -9.919 15.153 1.00 92.69 82 ASN A CA 1
ATOM 572 C C . ASN A 1 82 ? -4.615 -10.086 15.163 1.00 92.69 82 ASN A C 1
ATOM 574 O O . ASN A 1 82 ? -3.881 -9.215 14.695 1.00 92.69 82 ASN A O 1
ATOM 578 N N . VAL A 1 83 ? -4.134 -11.213 15.699 1.00 93.56 83 VAL A N 1
ATOM 579 C CA . VAL A 1 83 ? -2.700 -11.483 15.902 1.00 93.56 83 VAL A CA 1
ATOM 580 C C . VAL A 1 83 ? -1.910 -11.343 14.601 1.00 93.56 83 VAL A C 1
ATOM 582 O O . VAL A 1 83 ? -0.920 -10.624 14.575 1.00 93.56 83 VAL A O 1
ATOM 585 N N . ALA A 1 84 ? -2.387 -11.939 13.504 1.00 91.62 84 ALA A N 1
ATOM 586 C CA . ALA A 1 84 ? -1.700 -11.864 12.215 1.00 91.62 84 ALA A CA 1
ATOM 587 C C . ALA A 1 84 ? -1.570 -10.417 11.706 1.00 91.62 84 ALA A C 1
ATOM 589 O O . ALA A 1 84 ? -0.521 -10.022 11.201 1.00 91.62 84 ALA A O 1
ATOM 590 N N . LEU A 1 85 ? -2.630 -9.606 11.840 1.00 92.81 85 LEU A N 1
ATOM 591 C CA . LEU A 1 85 ? -2.599 -8.212 11.389 1.00 92.81 85 LEU A CA 1
ATOM 592 C C . LEU A 1 85 ? -1.635 -7.390 12.244 1.00 92.81 85 LEU A C 1
ATOM 594 O O . LEU A 1 85 ? -0.856 -6.606 11.702 1.00 92.81 85 LEU A O 1
ATOM 598 N N . PHE A 1 86 ? -1.641 -7.619 13.558 1.00 93.81 86 PHE A N 1
ATOM 599 C CA . PHE A 1 86 ? -0.683 -7.014 14.472 1.00 93.81 86 PHE A CA 1
ATOM 600 C C . PHE A 1 86 ? 0.764 -7.406 14.140 1.00 93.81 86 PHE A C 1
ATOM 602 O O . PHE A 1 86 ? 1.629 -6.538 14.128 1.00 93.81 86 PHE A O 1
ATOM 609 N N . GLU A 1 87 ? 1.042 -8.667 13.809 1.00 92.50 87 GLU A N 1
ATOM 610 C CA . GLU A 1 87 ? 2.381 -9.101 13.385 1.00 92.50 87 GLU A CA 1
ATOM 611 C C . GLU A 1 87 ? 2.850 -8.388 12.106 1.00 92.50 87 GLU A C 1
ATOM 613 O O . GLU A 1 87 ? 4.040 -8.109 11.955 1.00 92.50 87 GLU A O 1
ATOM 618 N N . ALA A 1 88 ? 1.929 -8.049 11.199 1.00 91.75 88 ALA A N 1
ATOM 619 C CA . ALA A 1 88 ? 2.261 -7.375 9.948 1.00 91.75 88 ALA A CA 1
ATOM 620 C C . ALA A 1 88 ? 2.491 -5.861 10.095 1.00 91.75 88 ALA A C 1
ATOM 622 O O . ALA A 1 88 ? 3.431 -5.332 9.493 1.00 91.75 88 ALA A O 1
ATOM 623 N N . ILE A 1 89 ? 1.635 -5.156 10.848 1.00 93.94 89 ILE A N 1
ATOM 624 C CA . ILE A 1 89 ? 1.655 -3.679 10.927 1.00 93.94 89 ILE 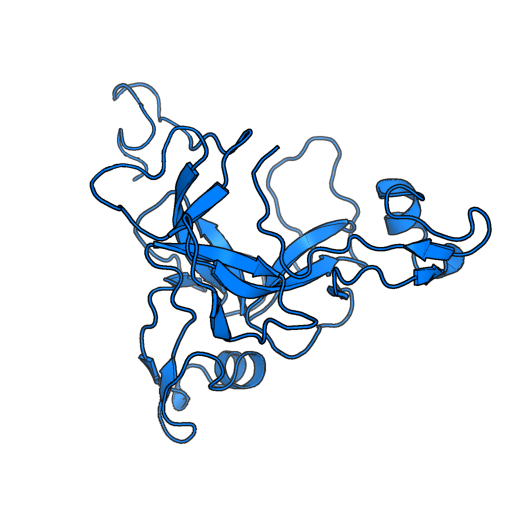A CA 1
ATOM 625 C C . ILE A 1 89 ? 2.201 -3.137 12.259 1.00 93.94 89 ILE A C 1
ATOM 627 O O . ILE A 1 89 ? 2.599 -1.974 12.350 1.00 93.94 89 ILE A O 1
ATOM 631 N N . GLY A 1 90 ? 2.236 -3.970 13.300 1.00 93.38 90 GLY A N 1
ATOM 632 C CA . GLY A 1 90 ? 2.691 -3.617 14.640 1.00 93.38 90 GLY A CA 1
ATOM 633 C C . GLY A 1 90 ? 1.917 -2.449 15.251 1.00 93.38 90 GLY A C 1
ATOM 634 O O . GLY A 1 90 ? 0.708 -2.306 15.084 1.00 93.38 90 GLY A O 1
ATOM 635 N N . THR A 1 91 ? 2.640 -1.586 15.963 1.00 94.12 91 THR A N 1
ATOM 636 C CA . THR A 1 91 ? 2.112 -0.351 16.565 1.00 94.12 91 THR A CA 1
ATOM 637 C C . THR A 1 91 ? 2.513 0.898 15.780 1.00 94.12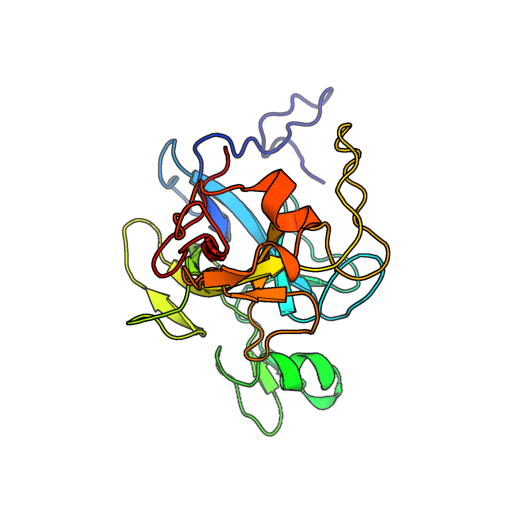 91 THR A C 1
ATOM 639 O O . THR A 1 91 ? 2.562 1.986 16.354 1.00 94.12 91 THR A O 1
ATOM 642 N N . ALA A 1 92 ? 2.828 0.771 14.483 1.00 93.31 92 ALA A N 1
ATOM 643 C CA . ALA A 1 92 ? 3.271 1.898 13.653 1.00 93.31 92 ALA A CA 1
ATOM 644 C C . ALA A 1 92 ? 2.250 3.051 13.613 1.00 93.31 92 ALA A C 1
ATOM 646 O O . ALA A 1 92 ? 2.622 4.208 13.448 1.00 93.31 92 ALA A O 1
ATOM 647 N N . PHE A 1 93 ? 0.969 2.741 13.823 1.00 95.50 93 PHE A N 1
ATOM 648 C CA . PHE A 1 93 ? -0.132 3.706 13.827 1.00 95.50 93 PHE A CA 1
ATOM 649 C C . PHE A 1 93 ? -0.636 4.042 15.243 1.00 95.50 93 PHE A C 1
ATOM 651 O O . PHE A 1 93 ? -1.596 4.794 15.390 1.00 95.50 93 PHE A O 1
ATOM 658 N N . GLY A 1 94 ? 0.008 3.508 16.290 1.00 93.44 94 GLY A N 1
ATOM 659 C CA . GLY A 1 94 ? -0.355 3.701 17.697 1.00 93.44 94 GLY A CA 1
ATOM 660 C C . GLY A 1 94 ? -0.895 2.445 18.396 1.00 93.44 94 GLY A C 1
ATOM 661 O O . GLY A 1 94 ? -0.856 1.333 17.865 1.00 93.44 94 GLY A O 1
ATOM 662 N N . GLY A 1 95 ? -1.396 2.638 19.619 1.00 91.31 95 GLY A N 1
ATOM 663 C CA . GLY A 1 95 ? -1.895 1.579 20.505 1.00 91.31 95 GLY A CA 1
ATOM 664 C C . GLY A 1 95 ? -0.916 1.174 21.615 1.00 91.31 95 GLY A C 1
ATOM 665 O O . GLY A 1 95 ? 0.126 1.797 21.811 1.00 91.31 95 GLY A O 1
ATOM 666 N N . ASN A 1 96 ? -1.280 0.132 22.366 1.00 90.25 96 ASN A N 1
ATOM 667 C CA . ASN A 1 96 ? -0.440 -0.515 23.372 1.00 90.25 96 ASN A CA 1
ATOM 668 C C . ASN A 1 96 ? -0.072 -1.932 22.889 1.00 90.25 96 ASN A C 1
ATOM 670 O O . ASN A 1 96 ? -0.967 -2.781 22.831 1.00 90.25 96 ASN A O 1
ATOM 674 N N . PRO A 1 97 ? 1.223 -2.237 22.672 1.00 86.38 97 PRO A N 1
ATOM 675 C CA . PRO A 1 97 ? 1.684 -3.513 22.114 1.00 86.38 97 PRO A CA 1
ATOM 676 C C . PRO A 1 97 ? 1.305 -4.764 22.930 1.00 86.38 97 PRO A C 1
ATOM 678 O O . PRO A 1 97 ? 1.555 -5.875 22.480 1.00 86.38 97 PRO A O 1
ATOM 681 N N . GLN A 1 98 ? 0.718 -4.615 24.120 1.00 91.81 98 GLN A N 1
ATOM 682 C CA . GLN A 1 98 ? 0.248 -5.725 24.951 1.00 91.81 98 GLN A CA 1
ATOM 683 C C . GLN A 1 98 ? -1.237 -6.065 24.763 1.00 91.81 98 GLN A C 1
ATOM 685 O O . GLN A 1 98 ? -1.632 -7.191 25.052 1.00 91.81 98 GLN A O 1
ATOM 690 N N . VAL A 1 99 ? -2.075 -5.109 24.339 1.00 94.50 99 VAL A N 1
ATOM 691 C CA . VAL A 1 99 ? -3.543 -5.287 24.349 1.00 94.50 99 VAL A CA 1
ATOM 692 C C . VAL A 1 99 ? -4.206 -4.840 23.047 1.00 94.50 99 VAL A C 1
ATOM 694 O O . VAL A 1 99 ? -5.037 -5.572 22.510 1.00 94.50 99 VAL A O 1
ATOM 697 N N . TYR A 1 100 ? -3.836 -3.670 22.521 1.00 95.81 100 TYR A N 1
ATOM 698 C CA . TYR A 1 100 ? -4.498 -3.054 21.369 1.00 95.81 100 TYR A CA 1
ATOM 699 C C . TYR A 1 100 ? -3.486 -2.427 20.419 1.00 95.81 100 TYR A C 1
ATOM 701 O O . TYR A 1 100 ? -2.534 -1.794 20.859 1.00 95.81 100 TYR A O 1
ATOM 709 N N . PHE A 1 101 ? -3.748 -2.474 19.125 1.00 95.94 101 PHE A N 1
ATOM 710 C CA . PHE A 1 101 ? -3.005 -1.703 18.129 1.00 95.94 101 PHE A CA 1
ATOM 711 C C . PHE A 1 101 ? -3.976 -0.831 17.338 1.00 95.94 101 PHE A C 1
ATOM 713 O O . PHE A 1 101 ? -5.163 -1.146 17.250 1.00 95.94 101 PHE A O 1
ATOM 720 N N . ALA A 1 102 ? -3.493 0.292 16.818 1.00 96.62 102 ALA A N 1
ATOM 721 C CA . ALA A 1 102 ? -4.304 1.176 15.991 1.00 96.62 102 ALA A CA 1
ATOM 722 C C . ALA A 1 102 ? -4.217 0.778 14.516 1.00 96.62 102 ALA A C 1
ATOM 724 O O . ALA A 1 102 ? -3.155 0.388 14.023 1.00 96.62 102 ALA A O 1
ATOM 725 N N . LEU A 1 103 ? -5.332 0.925 13.805 1.00 96.25 103 LEU A N 1
ATOM 726 C CA . LEU A 1 103 ? -5.334 0.921 12.349 1.00 96.25 103 LEU A CA 1
ATOM 727 C C . LEU A 1 103 ? -4.743 2.224 11.784 1.00 96.25 103 LEU A C 1
ATOM 729 O O . LEU A 1 103 ? -4.680 3.236 12.485 1.00 96.25 103 LEU A O 1
ATOM 733 N N . PRO A 1 104 ? -4.334 2.239 10.505 1.00 96.38 104 PRO A N 1
ATOM 734 C CA . PRO A 1 104 ? -4.000 3.474 9.807 1.00 96.38 104 PRO A CA 1
ATOM 735 C C . PRO A 1 104 ? -5.156 4.474 9.874 1.00 96.38 104 PRO A C 1
ATOM 737 O O . PRO A 1 104 ? -6.306 4.095 9.676 1.00 96.38 104 PRO A O 1
ATOM 740 N N . ASN A 1 105 ? -4.857 5.753 10.103 1.00 94.44 105 ASN A N 1
ATOM 741 C CA . ASN A 1 105 ? -5.851 6.820 10.007 1.00 94.44 105 ASN A CA 1
ATOM 742 C C . ASN A 1 105 ? -5.656 7.593 8.701 1.00 94.44 105 ASN A C 1
ATOM 744 O O . ASN A 1 105 ? -4.752 8.423 8.585 1.00 94.44 105 ASN A O 1
ATOM 748 N N . LEU A 1 106 ? -6.506 7.293 7.723 1.00 93.31 106 LEU A N 1
ATOM 749 C CA . LEU A 1 106 ? -6.544 7.960 6.425 1.00 93.31 106 LEU A CA 1
ATOM 750 C C . LEU A 1 106 ? -7.694 8.970 6.323 1.00 93.31 106 LEU A C 1
ATOM 752 O O . LEU A 1 106 ? -7.964 9.483 5.241 1.00 93.31 106 LEU A O 1
ATOM 756 N N . THR A 1 107 ? -8.361 9.298 7.430 1.00 88.81 107 THR A N 1
ATOM 757 C CA . THR A 1 107 ? -9.420 10.313 7.444 1.00 88.81 107 THR A CA 1
ATOM 758 C C . THR A 1 107 ? -8.843 11.677 7.073 1.00 88.81 107 THR A C 1
ATOM 760 O O . THR A 1 107 ? -7.920 12.166 7.719 1.00 88.81 107 THR A O 1
ATOM 763 N N . ASN A 1 108 ? -9.394 12.305 6.034 1.00 86.75 108 ASN A N 1
ATOM 764 C CA . ASN A 1 108 ? -8.902 13.537 5.409 1.00 86.75 108 ASN A CA 1
ATOM 765 C C . ASN A 1 108 ? -7.448 13.457 4.911 1.00 86.75 108 ASN A C 1
ATOM 767 O O . ASN A 1 108 ? -6.796 14.489 4.740 1.00 86.75 108 ASN A O 1
ATOM 771 N N . ALA A 1 109 ? -6.945 12.247 4.663 1.00 90.19 109 ALA A N 1
ATOM 772 C CA . ALA A 1 109 ? -5.594 12.008 4.183 1.00 90.19 109 ALA A CA 1
ATOM 773 C C . ALA A 1 109 ? -5.575 11.043 2.989 1.00 90.19 109 ALA A C 1
ATOM 775 O O . ALA A 1 109 ? -6.530 10.308 2.721 1.00 90.19 109 ALA A O 1
ATOM 776 N N . ALA A 1 110 ? -4.463 11.056 2.262 1.00 91.94 110 ALA A N 1
ATOM 777 C CA . ALA A 1 110 ? -4.160 10.118 1.192 1.00 91.94 110 ALA A CA 1
ATOM 778 C C . ALA A 1 110 ? -2.910 9.289 1.541 1.00 91.94 110 ALA A C 1
ATOM 780 O O . ALA A 1 110 ? -2.014 9.779 2.236 1.00 91.94 110 ALA A O 1
ATOM 781 N N . PRO A 1 111 ? -2.790 8.051 1.042 1.00 94.44 111 PRO A N 1
ATOM 782 C CA . PRO A 1 111 ? -1.544 7.303 1.094 1.00 94.44 111 PRO A CA 1
ATOM 783 C C . PRO A 1 111 ? -0.416 8.047 0.373 1.00 94.44 111 PRO A C 1
ATOM 785 O O . PRO A 1 111 ? -0.523 8.386 -0.810 1.00 94.44 111 PRO A O 1
ATOM 788 N N . ILE A 1 112 ? 0.695 8.256 1.073 1.00 94.94 112 ILE A N 1
ATOM 789 C CA . ILE A 1 112 ? 1.939 8.774 0.501 1.00 94.94 112 ILE A CA 1
ATOM 790 C C . ILE A 1 112 ? 3.041 7.735 0.687 1.00 94.94 112 ILE A C 1
ATOM 792 O O . ILE A 1 112 ? 3.140 7.111 1.744 1.00 94.94 112 ILE A O 1
ATOM 796 N N . GLY A 1 113 ? 3.863 7.530 -0.343 1.00 95.00 113 GLY A N 1
ATOM 797 C CA . GLY A 1 113 ? 4.892 6.498 -0.303 1.00 95.00 113 GLY A CA 1
ATOM 798 C C . GLY A 1 113 ? 5.914 6.759 0.796 1.00 95.00 113 GLY A C 1
ATOM 799 O O . GLY A 1 113 ? 6.569 7.801 0.810 1.00 95.00 113 GLY A O 1
ATOM 800 N N . ALA A 1 114 ? 6.067 5.807 1.706 1.00 93.38 114 ALA A N 1
ATOM 801 C CA . ALA A 1 114 ? 7.097 5.814 2.728 1.00 93.38 114 ALA A CA 1
ATOM 802 C C . ALA A 1 114 ? 8.485 5.609 2.100 1.00 93.38 114 ALA A C 1
ATOM 804 O O . ALA A 1 114 ? 8.628 4.979 1.053 1.00 93.38 114 ALA A O 1
ATOM 805 N N . GLY A 1 115 ? 9.515 6.152 2.746 1.00 87.44 115 GLY A N 1
ATOM 806 C CA . GLY A 1 115 ? 10.909 6.090 2.312 1.00 87.44 115 GLY A CA 1
ATOM 807 C C . GLY A 1 115 ? 11.650 7.411 2.522 1.00 87.44 115 GLY A C 1
ATOM 808 O O . GLY A 1 115 ? 11.036 8.475 2.611 1.00 87.44 115 GLY A O 1
ATOM 809 N N . GLY A 1 116 ? 12.984 7.346 2.603 1.00 80.62 116 GLY A N 1
ATOM 810 C CA . GLY A 1 116 ? 13.878 8.502 2.764 1.00 80.62 116 GLY A CA 1
ATOM 811 C C . GLY A 1 116 ? 13.640 9.292 4.056 1.00 80.62 116 GLY A C 1
ATOM 812 O O . GLY A 1 116 ? 14.331 9.081 5.044 1.00 80.62 116 GLY A O 1
ATOM 813 N N . ASN A 1 117 ? 12.647 10.184 4.034 1.00 86.88 117 ASN A N 1
ATOM 814 C CA . ASN A 1 117 ? 12.291 11.096 5.126 1.00 86.88 117 ASN A CA 1
ATOM 815 C C . ASN A 1 117 ? 10.890 10.837 5.716 1.00 86.88 117 ASN A C 1
ATOM 817 O O . ASN A 1 117 ? 10.503 11.499 6.676 1.00 86.88 117 ASN A O 1
ATOM 821 N N . ILE A 1 118 ? 10.113 9.912 5.144 1.00 92.44 118 ILE A N 1
ATOM 822 C CA . ILE A 1 118 ? 8.746 9.600 5.583 1.00 92.44 118 ILE A CA 1
ATOM 823 C C . ILE A 1 118 ? 8.724 8.157 6.080 1.00 92.44 118 ILE A C 1
ATOM 825 O O . ILE A 1 118 ? 8.886 7.226 5.291 1.00 92.44 118 ILE A O 1
ATOM 829 N N . ALA A 1 119 ? 8.534 7.964 7.384 1.00 92.25 119 ALA A N 1
ATOM 830 C CA . ALA A 1 119 ? 8.349 6.636 7.960 1.00 92.25 119 ALA A CA 1
ATOM 831 C C . ALA A 1 119 ? 6.899 6.159 7.793 1.00 92.25 119 ALA A C 1
ATOM 833 O O . ALA A 1 119 ? 5.972 6.970 7.711 1.00 92.25 119 ALA A O 1
ATOM 834 N N . VAL A 1 120 ? 6.700 4.839 7.781 1.00 93.94 120 VAL A N 1
ATOM 835 C CA . VAL A 1 120 ? 5.357 4.247 7.845 1.00 93.94 120 VAL A CA 1
ATOM 836 C C . VAL A 1 120 ? 4.676 4.688 9.141 1.00 93.94 120 VAL A C 1
ATOM 838 O O . VAL A 1 120 ? 5.303 4.666 10.198 1.00 93.94 120 VAL A O 1
ATOM 841 N N . GLY A 1 121 ? 3.415 5.108 9.055 1.00 93.56 121 GLY A N 1
ATOM 842 C CA . GLY A 1 121 ? 2.655 5.604 10.208 1.00 93.56 121 GLY A CA 1
ATOM 843 C C . GLY A 1 121 ? 2.776 7.108 10.461 1.00 93.56 121 GLY A C 1
ATOM 844 O O . GLY A 1 121 ? 1.920 7.679 11.138 1.00 93.56 121 GLY A O 1
ATOM 845 N N . ASN A 1 122 ? 3.764 7.787 9.868 1.00 94.50 122 ASN A N 1
ATOM 846 C CA . ASN A 1 122 ? 3.920 9.228 10.044 1.00 94.50 122 ASN A CA 1
ATOM 847 C C . ASN A 1 122 ? 2.956 10.011 9.148 1.00 94.50 122 ASN A C 1
ATOM 849 O O . ASN A 1 122 ? 2.847 9.763 7.945 1.00 94.50 122 ASN A O 1
ATOM 853 N N . GLN A 1 123 ? 2.304 11.009 9.743 1.00 93.00 123 GLN A N 1
ATOM 854 C CA . GLN A 1 123 ? 1.511 11.996 9.020 1.00 93.00 123 GLN A CA 1
ATOM 855 C C . GLN A 1 123 ? 2.429 13.054 8.398 1.00 93.00 123 GLN A C 1
ATOM 857 O O . GLN A 1 123 ? 3.354 13.556 9.038 1.00 93.00 123 GLN A O 1
ATOM 862 N N . VAL A 1 124 ? 2.146 13.409 7.152 1.00 93.00 124 VAL A N 1
ATOM 863 C CA . VAL A 1 124 ? 2.834 14.435 6.376 1.00 93.00 124 VAL A CA 1
ATOM 864 C C . VAL A 1 124 ? 1.845 15.578 6.144 1.00 93.00 124 VAL A C 1
ATOM 866 O O . VAL A 1 124 ? 0.821 15.369 5.487 1.00 93.00 124 VAL A O 1
ATOM 869 N N . PRO A 1 125 ? 2.104 16.784 6.676 1.00 89.75 125 PRO A N 1
ATOM 870 C CA . PRO A 1 125 ? 1.223 17.923 6.466 1.00 89.75 125 PRO A CA 1
ATOM 871 C C . PRO A 1 125 ? 1.316 18.422 5.019 1.00 89.75 125 PRO A C 1
ATOM 873 O O . PRO A 1 125 ? 2.381 18.406 4.403 1.00 89.75 125 PRO A O 1
ATOM 876 N N . GLY A 1 126 ? 0.203 18.918 4.491 1.00 85.12 126 GLY A N 1
ATOM 877 C CA . GLY A 1 126 ? 0.124 19.483 3.149 1.00 85.12 126 GLY A CA 1
ATOM 878 C C . GLY A 1 126 ? -1.298 19.936 2.815 1.00 85.12 126 GLY A C 1
ATOM 879 O O . GLY A 1 126 ? -2.201 19.734 3.627 1.00 85.12 126 GLY A O 1
ATOM 880 N N . PRO A 1 127 ? -1.521 20.528 1.625 1.00 79.69 127 PRO A N 1
ATOM 881 C CA . PRO A 1 127 ? -2.867 20.853 1.140 1.00 79.69 127 PRO A CA 1
ATOM 882 C C . PRO A 1 127 ? -3.789 19.626 1.101 1.00 79.69 127 PRO A C 1
ATOM 884 O O . PRO A 1 127 ? -4.984 19.732 1.352 1.00 79.69 127 PRO A O 1
ATOM 887 N N . ILE A 1 128 ? -3.194 18.464 0.821 1.00 82.31 128 ILE A N 1
ATOM 888 C CA . ILE A 1 128 ? -3.744 17.138 1.082 1.00 82.31 128 ILE A CA 1
ATOM 889 C C . ILE A 1 128 ? -2.813 16.512 2.121 1.00 82.31 128 ILE A C 1
ATOM 891 O O . ILE A 1 128 ? -1.605 16.436 1.883 1.00 82.31 128 ILE A O 1
ATOM 895 N N . ALA A 1 129 ? -3.345 16.100 3.273 1.00 89.44 129 ALA A N 1
ATOM 896 C CA . ALA A 1 129 ? -2.546 15.394 4.269 1.00 89.44 129 ALA A CA 1
ATOM 897 C C . ALA A 1 129 ? -2.142 14.011 3.733 1.00 89.44 129 ALA A C 1
ATOM 899 O O . ALA A 1 129 ? -2.920 13.346 3.047 1.00 89.44 129 ALA A O 1
ATOM 900 N N . GLY A 1 130 ? -0.919 13.579 4.028 1.00 91.94 130 GLY A N 1
ATOM 901 C CA . GLY A 1 130 ? -0.407 12.269 3.641 1.00 91.94 130 GLY A CA 1
ATOM 902 C C . GLY A 1 130 ? -0.201 11.364 4.848 1.00 91.94 130 GLY A C 1
ATOM 903 O O . GLY A 1 130 ? 0.344 11.814 5.847 1.00 91.94 130 GLY A O 1
ATOM 904 N N . LEU A 1 131 ? -0.548 10.083 4.750 1.00 95.44 131 LEU A N 1
ATOM 905 C CA . LEU A 1 131 ? -0.084 9.064 5.698 1.00 95.44 131 LEU A CA 1
ATOM 906 C C . LEU A 1 131 ? 0.979 8.186 5.035 1.00 95.44 131 LEU A C 1
ATOM 908 O O . LEU A 1 131 ? 0.724 7.597 3.982 1.00 95.44 131 LEU A O 1
ATOM 912 N N . GLY A 1 132 ? 2.157 8.098 5.656 1.00 95.56 132 GLY A N 1
ATOM 913 C CA . GLY A 1 132 ? 3.264 7.273 5.180 1.00 95.56 132 GLY A CA 1
ATOM 914 C C . GLY A 1 132 ? 2.896 5.791 5.138 1.00 95.56 132 GLY A C 1
ATOM 915 O O . GLY A 1 132 ? 2.618 5.191 6.179 1.00 95.56 132 GLY A O 1
ATOM 916 N N . LEU A 1 133 ? 2.917 5.204 3.941 1.00 95.88 133 LEU A N 1
ATOM 917 C CA . LEU A 1 133 ? 2.610 3.797 3.673 1.00 95.88 133 LEU A CA 1
ATOM 918 C C . LEU A 1 133 ? 3.577 3.221 2.639 1.00 95.88 133 LEU A C 1
ATOM 920 O O . LEU A 1 133 ? 4.054 3.929 1.756 1.00 95.88 133 LEU A O 1
ATOM 924 N N . ASN A 1 134 ? 3.851 1.923 2.713 1.00 95.12 134 ASN A N 1
ATOM 925 C CA . ASN A 1 134 ? 4.691 1.268 1.716 1.00 95.12 134 ASN A CA 1
ATOM 926 C C . ASN A 1 134 ? 3.900 1.088 0.418 1.00 95.12 134 ASN A C 1
ATOM 928 O O . ASN A 1 134 ? 2.803 0.535 0.439 1.00 95.12 134 ASN A O 1
ATOM 932 N N . TYR A 1 135 ? 4.461 1.508 -0.716 1.00 95.25 135 TYR A N 1
ATOM 933 C CA . TYR A 1 135 ? 3.953 1.088 -2.020 1.00 95.25 135 TYR A CA 1
ATOM 934 C C . TYR A 1 135 ? 4.715 -0.143 -2.487 1.00 95.25 135 TYR A C 1
ATOM 936 O O . TYR A 1 135 ? 5.947 -0.132 -2.536 1.00 95.25 135 TYR A O 1
ATOM 944 N N . LEU A 1 136 ? 3.971 -1.190 -2.826 1.00 94.25 136 LEU A N 1
ATOM 945 C CA . LEU A 1 136 ? 4.507 -2.458 -3.297 1.00 94.25 136 LEU A CA 1
ATOM 946 C C . LEU A 1 136 ? 4.035 -2.726 -4.721 1.00 94.25 136 LEU A C 1
ATOM 948 O O . LEU A 1 136 ? 2.877 -2.464 -5.043 1.00 94.25 136 LEU A O 1
ATOM 952 N N . ILE A 1 137 ? 4.913 -3.293 -5.541 1.00 93.56 137 ILE A N 1
ATOM 953 C CA . ILE A 1 137 ? 4.599 -3.823 -6.865 1.00 93.56 137 ILE A CA 1
ATOM 954 C C . ILE A 1 137 ? 4.675 -5.346 -6.842 1.00 93.56 137 ILE A C 1
ATOM 956 O O . ILE A 1 137 ? 5.614 -5.926 -6.292 1.00 93.56 137 ILE A O 1
ATOM 960 N N . CYS A 1 138 ? 3.677 -6.000 -7.424 1.00 92.19 138 CYS A N 1
ATOM 961 C CA . CYS A 1 138 ? 3.656 -7.447 -7.549 1.00 92.19 138 CYS A CA 1
ATOM 962 C C . CYS A 1 138 ? 4.635 -7.885 -8.644 1.00 92.19 138 CYS A C 1
ATOM 964 O O . CYS A 1 138 ? 4.534 -7.465 -9.799 1.00 92.19 138 CYS A O 1
ATOM 966 N N . THR A 1 139 ? 5.594 -8.728 -8.275 1.00 91.75 139 THR A N 1
ATOM 967 C CA . THR A 1 139 ? 6.648 -9.237 -9.159 1.00 91.75 139 THR A CA 1
ATOM 968 C C . THR A 1 139 ? 6.411 -10.682 -9.582 1.00 91.75 139 THR A C 1
ATOM 970 O O . THR A 1 139 ? 6.947 -11.110 -10.601 1.00 91.75 139 THR A O 1
ATOM 973 N N . SER A 1 140 ? 5.557 -11.419 -8.865 1.00 88.25 140 SER A N 1
ATOM 974 C CA . SER A 1 140 ? 5.185 -12.791 -9.211 1.00 88.25 140 SER A CA 1
ATOM 975 C C . SER A 1 140 ? 3.677 -13.001 -9.159 1.00 88.25 140 SER A C 1
ATOM 977 O O . SER A 1 140 ? 3.038 -12.634 -8.176 1.00 88.25 140 SER A O 1
ATOM 979 N N . GLY A 1 141 ? 3.128 -13.678 -10.159 1.00 85.75 141 GLY A N 1
ATOM 980 C CA . GLY A 1 141 ? 1.707 -13.989 -10.240 1.00 85.75 141 GLY A CA 1
ATOM 981 C C . GLY A 1 141 ? 1.282 -14.188 -11.691 1.00 85.75 141 GLY A C 1
ATOM 982 O O . GLY A 1 141 ? 2.131 -14.205 -12.588 1.00 85.75 141 GLY A O 1
ATOM 983 N N . PRO A 1 142 ? -0.023 -14.342 -11.951 1.00 87.00 142 PRO A N 1
ATOM 984 C CA . PRO A 1 142 ? -0.531 -14.286 -13.311 1.00 87.00 142 PRO A CA 1
ATOM 985 C C . PRO A 1 142 ? -0.352 -12.881 -13.900 1.00 87.00 142 PRO A C 1
ATOM 987 O O . PRO A 1 142 ? -0.347 -11.876 -13.186 1.00 87.00 142 PRO A O 1
ATOM 990 N N . VAL A 1 143 ? -0.240 -12.803 -15.222 1.00 85.44 143 VAL A N 1
ATOM 991 C CA . VAL A 1 143 ? -0.387 -11.534 -15.945 1.00 85.44 143 VAL A CA 1
ATOM 992 C C . VAL A 1 143 ? -1.877 -11.209 -16.020 1.00 85.44 143 VAL A C 1
ATOM 994 O O . VAL A 1 143 ? -2.693 -12.101 -16.269 1.00 85.44 143 VAL A O 1
ATOM 997 N N . ALA A 1 144 ? -2.239 -9.949 -15.774 1.00 81.25 144 ALA A N 1
ATOM 998 C CA . ALA A 1 144 ? -3.632 -9.523 -15.840 1.00 81.25 144 ALA A CA 1
ATOM 999 C C . ALA A 1 144 ? -4.211 -9.778 -17.245 1.00 81.25 144 ALA A C 1
ATOM 1001 O O . ALA A 1 144 ? -3.555 -9.461 -18.242 1.00 81.25 144 ALA A O 1
ATOM 1002 N N . PRO A 1 145 ? -5.434 -10.326 -17.362 1.00 77.31 145 PRO A N 1
ATOM 1003 C CA . PRO A 1 145 ? -6.077 -10.467 -18.659 1.00 77.31 145 PRO A CA 1
ATOM 1004 C C . PRO A 1 145 ? -6.305 -9.079 -19.270 1.00 77.31 145 PRO A C 1
ATOM 1006 O O . PRO A 1 145 ? -6.822 -8.181 -18.606 1.00 77.31 145 PRO A O 1
ATOM 1009 N N . ALA A 1 146 ? -5.980 -8.917 -20.556 1.00 68.81 146 ALA A N 1
ATOM 1010 C CA . ALA A 1 146 ? -6.077 -7.637 -21.271 1.00 68.81 146 ALA A CA 1
ATOM 1011 C C . ALA A 1 146 ? -7.481 -6.996 -21.233 1.00 68.81 146 ALA A C 1
ATOM 1013 O O . ALA A 1 146 ? -7.618 -5.793 -21.429 1.00 68.81 146 ALA A O 1
ATOM 1014 N N . ALA A 1 147 ? -8.522 -7.791 -20.966 1.00 65.19 147 ALA A N 1
ATOM 1015 C CA . ALA A 1 147 ? -9.905 -7.338 -20.864 1.00 65.19 147 ALA A CA 1
ATOM 1016 C C . ALA A 1 147 ? -10.275 -6.700 -19.509 1.00 65.19 147 ALA A C 1
ATOM 1018 O O . ALA A 1 147 ? -11.390 -6.204 -19.388 1.00 65.19 147 ALA A O 1
ATOM 1019 N N . GLY A 1 148 ? -9.394 -6.72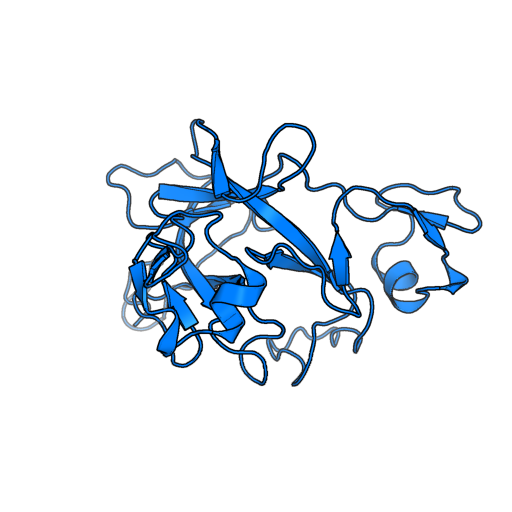2 -18.495 1.00 60.66 148 GLY A N 1
ATOM 1020 C CA . GLY A 1 148 ? -9.612 -6.010 -17.228 1.00 60.66 148 GLY A CA 1
ATOM 1021 C C . GLY A 1 148 ? -10.950 -6.339 -16.558 1.00 60.66 148 GLY A C 1
ATOM 1022 O O . GLY A 1 148 ? -11.717 -5.447 -16.222 1.00 60.66 148 GLY A O 1
ATOM 1023 N N . ASN A 1 149 ? -11.253 -7.622 -16.362 1.00 60.34 149 ASN A N 1
ATOM 1024 C CA . ASN A 1 149 ? -12.540 -8.090 -15.829 1.00 60.34 149 ASN A CA 1
ATOM 1025 C C . ASN A 1 149 ? -12.763 -7.808 -14.326 1.00 60.34 149 ASN A C 1
ATOM 1027 O O . ASN A 1 149 ? -13.700 -8.347 -13.744 1.00 60.34 149 ASN A O 1
ATOM 1031 N N . GLY A 1 150 ? -11.896 -7.020 -13.681 1.00 63.59 150 GLY A N 1
ATOM 1032 C CA . GLY A 1 150 ? -11.998 -6.664 -12.261 1.00 63.59 150 GLY A CA 1
ATOM 1033 C C . GLY A 1 150 ? -11.796 -7.825 -11.278 1.00 63.59 150 GLY A C 1
ATOM 1034 O O . GLY A 1 150 ? -11.859 -7.607 -10.073 1.00 63.59 150 GLY A O 1
ATOM 1035 N N . SER A 1 151 ? -11.531 -9.044 -11.757 1.00 68.00 151 SER A N 1
ATOM 1036 C CA . SER A 1 151 ? -11.264 -10.196 -10.895 1.00 68.00 151 SER A CA 1
ATOM 1037 C C . SER A 1 151 ? -9.826 -10.139 -10.416 1.00 68.00 151 SER A C 1
ATOM 1039 O O . SER A 1 151 ? -8.918 -10.214 -11.241 1.00 68.00 151 SER A O 1
ATOM 1041 N N . LEU A 1 152 ? -9.597 -10.074 -9.107 1.00 71.44 152 LEU A N 1
ATOM 1042 C CA . LEU A 1 152 ? -8.280 -10.365 -8.540 1.00 71.44 152 LEU A CA 1
ATOM 1043 C C . LEU A 1 152 ? -7.982 -11.868 -8.670 1.00 71.44 152 LEU A C 1
ATOM 1045 O O . LEU A 1 152 ? -8.918 -12.676 -8.719 1.00 71.44 152 LEU A O 1
ATOM 1049 N N . PRO A 1 153 ? -6.704 -12.272 -8.770 1.00 75.38 153 PRO A N 1
ATOM 1050 C CA . PRO A 1 153 ? -6.368 -13.681 -8.691 1.00 75.38 153 PRO A CA 1
ATOM 1051 C C . PRO A 1 153 ? -6.677 -14.202 -7.273 1.00 75.38 153 PRO A C 1
ATOM 1053 O O . PRO A 1 153 ? -6.557 -13.449 -6.307 1.00 75.38 153 PRO A O 1
ATOM 1056 N N . PRO A 1 154 ? -7.025 -15.493 -7.110 1.00 65.81 154 PRO A N 1
ATOM 1057 C CA . PRO A 1 154 ? -7.391 -16.057 -5.804 1.00 65.81 154 PRO A CA 1
ATOM 1058 C C . PRO A 1 154 ? -6.294 -15.944 -4.733 1.00 65.81 154 PRO A C 1
ATOM 1060 O O . PRO A 1 154 ? -6.556 -16.089 -3.537 1.00 65.81 154 PRO A O 1
ATOM 1063 N N . THR A 1 155 ? -5.041 -15.753 -5.150 1.00 68.69 155 THR A N 1
ATOM 1064 C CA . THR A 1 155 ? -3.879 -15.605 -4.272 1.00 68.69 155 THR A CA 1
ATOM 1065 C C . THR A 1 155 ? -2.867 -14.662 -4.913 1.00 68.69 155 THR A C 1
ATOM 1067 O O . THR A 1 155 ? -2.574 -14.788 -6.103 1.00 68.69 155 THR A O 1
ATOM 1070 N N . GLY A 1 156 ? -2.298 -13.755 -4.115 1.00 78.69 156 GLY A N 1
ATOM 1071 C CA . GLY A 1 156 ? -1.326 -12.771 -4.593 1.00 78.69 156 GLY A CA 1
ATOM 1072 C C . GLY A 1 156 ? -1.956 -11.709 -5.493 1.00 78.69 156 GLY A C 1
ATOM 1073 O O . GLY A 1 156 ? -3.163 -11.510 -5.469 1.00 78.69 156 GLY A O 1
ATOM 1074 N N . GLY A 1 157 ? -1.135 -10.998 -6.261 1.00 85.69 157 GLY A N 1
ATOM 1075 C CA . GLY A 1 157 ? -1.581 -9.963 -7.195 1.00 85.69 157 GLY A CA 1
ATOM 1076 C C . GLY A 1 157 ? -1.320 -10.350 -8.647 1.00 85.69 157 GLY A C 1
ATOM 1077 O O . GLY A 1 157 ? -0.701 -11.375 -8.936 1.00 85.69 157 GLY A O 1
ATOM 1078 N N . TYR A 1 158 ? -1.777 -9.509 -9.570 1.00 88.56 158 TYR A N 1
ATOM 1079 C CA . TYR A 1 158 ? -1.289 -9.585 -10.945 1.00 88.56 158 TYR A CA 1
ATOM 1080 C C . TYR A 1 158 ? 0.101 -8.976 -11.038 1.00 88.56 158 TYR A C 1
ATOM 1082 O O . TYR A 1 158 ? 0.356 -7.940 -10.427 1.00 88.56 158 TYR A O 1
ATOM 1090 N N . VAL A 1 159 ? 0.975 -9.562 -11.854 1.00 90.81 159 VAL A N 1
ATOM 1091 C CA . VAL A 1 159 ? 2.297 -8.980 -12.120 1.00 90.81 159 VAL A CA 1
ATOM 1092 C C . VAL A 1 159 ? 2.135 -7.537 -12.604 1.00 90.81 159 VAL A C 1
ATOM 1094 O O . VAL A 1 159 ? 1.343 -7.259 -13.502 1.00 90.81 159 VAL A O 1
ATOM 1097 N N . GLY A 1 160 ? 2.872 -6.619 -11.976 1.00 89.81 160 GLY A N 1
ATOM 1098 C CA . GLY A 1 160 ? 2.806 -5.181 -12.236 1.00 89.81 160 GLY A CA 1
ATOM 1099 C C . GLY A 1 160 ? 1.757 -4.415 -11.427 1.00 89.81 160 GLY A C 1
ATOM 1100 O O . GLY A 1 160 ? 1.766 -3.185 -11.448 1.00 89.81 160 GLY A O 1
ATOM 1101 N N . GLN A 1 161 ? 0.884 -5.096 -10.680 1.00 89.56 161 GLN A N 1
ATOM 1102 C CA . GLN A 1 161 ? -0.073 -4.441 -9.790 1.00 89.56 161 GLN A CA 1
ATOM 1103 C C . GLN A 1 161 ? 0.659 -3.674 -8.687 1.00 89.56 161 GLN A C 1
ATOM 1105 O O . GLN A 1 161 ? 1.492 -4.245 -7.984 1.00 89.56 161 GLN A O 1
ATOM 1110 N N . VAL A 1 162 ? 0.302 -2.402 -8.503 1.00 91.75 162 VAL A N 1
ATOM 1111 C CA . VAL A 1 162 ? 0.808 -1.557 -7.415 1.00 91.75 162 VAL A CA 1
ATOM 1112 C C . VAL A 1 162 ? -0.259 -1.410 -6.336 1.00 91.75 162 VAL A C 1
ATOM 1114 O O . VAL A 1 162 ? -1.417 -1.132 -6.642 1.00 91.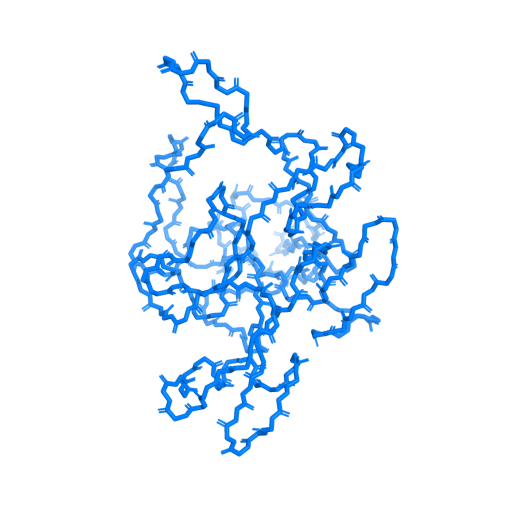75 162 VAL A O 1
ATOM 1117 N N . VAL A 1 163 ? 0.128 -1.581 -5.073 1.00 91.38 163 VAL A N 1
ATOM 1118 C CA . VAL A 1 163 ? -0.768 -1.474 -3.912 1.00 91.38 163 VAL A CA 1
ATOM 1119 C C . VAL A 1 163 ? -0.121 -0.667 -2.793 1.00 91.38 163 VAL A C 1
ATOM 1121 O O . VAL A 1 163 ? 1.101 -0.687 -2.630 1.00 91.38 163 VAL A O 1
ATOM 1124 N N . ALA A 1 164 ? -0.940 0.029 -2.003 1.00 94.19 164 ALA A N 1
ATOM 1125 C CA . ALA A 1 164 ? -0.510 0.577 -0.723 1.00 94.19 164 ALA A CA 1
ATOM 1126 C C . ALA A 1 164 ? -0.566 -0.522 0.348 1.00 94.19 164 ALA A C 1
ATOM 1128 O O . ALA A 1 164 ? -1.472 -1.355 0.351 1.00 94.19 164 ALA A O 1
ATOM 1129 N N . SER A 1 165 ? 0.388 -0.514 1.272 1.00 94.38 165 SER A N 1
ATOM 1130 C CA . SER A 1 165 ? 0.477 -1.473 2.366 1.00 94.38 165 SER A CA 1
ATOM 1131 C C . SER A 1 165 ? 0.898 -0.783 3.658 1.00 94.38 165 SER A C 1
ATOM 1133 O O . SER A 1 165 ? 1.836 0.019 3.688 1.00 94.38 165 SER A O 1
ATOM 1135 N N . ALA A 1 166 ? 0.195 -1.115 4.737 1.00 94.12 166 ALA A N 1
ATOM 1136 C CA . ALA A 1 166 ? 0.585 -0.764 6.098 1.00 94.12 166 ALA A CA 1
ATOM 1137 C C . ALA A 1 166 ? 1.598 -1.752 6.694 1.00 94.12 166 ALA A C 1
ATOM 1139 O O . ALA A 1 166 ? 2.152 -1.483 7.759 1.00 94.12 166 ALA A O 1
ATOM 1140 N N . ALA A 1 167 ? 1.832 -2.893 6.038 1.00 89.56 167 ALA A N 1
ATOM 1141 C CA . ALA A 1 167 ? 2.736 -3.912 6.543 1.00 89.56 167 ALA A CA 1
ATOM 1142 C C . ALA A 1 167 ? 4.196 -3.452 6.460 1.00 89.56 167 ALA A C 1
ATOM 1144 O O . ALA A 1 167 ? 4.636 -2.878 5.458 1.00 89.56 167 ALA A O 1
ATOM 1145 N N . ALA A 1 168 ? 4.960 -3.744 7.513 1.00 82.75 168 ALA A N 1
ATOM 1146 C CA . ALA A 1 168 ? 6.395 -3.477 7.555 1.00 82.75 168 ALA A CA 1
ATOM 1147 C C . ALA A 1 168 ? 7.203 -4.529 6.778 1.00 82.75 168 ALA A C 1
ATOM 1149 O O . ALA A 1 168 ? 8.261 -4.220 6.233 1.00 82.75 168 ALA A O 1
ATOM 1150 N N . GLN A 1 169 ? 6.714 -5.771 6.736 1.00 85.12 169 GLN A N 1
ATOM 1151 C CA . GLN A 1 169 ? 7.357 -6.870 6.019 1.00 85.12 169 GLN A CA 1
ATOM 1152 C C . GLN A 1 169 ? 6.851 -6.947 4.579 1.00 85.12 169 GLN A C 1
ATOM 1154 O O . GLN A 1 169 ? 5.650 -6.847 4.332 1.00 85.12 169 GLN A O 1
ATOM 1159 N N . ILE A 1 170 ? 7.771 -7.158 3.636 1.00 88.31 170 ILE A N 1
ATOM 1160 C CA . ILE A 1 170 ? 7.454 -7.326 2.214 1.00 88.31 170 ILE A CA 1
ATOM 1161 C C . ILE A 1 170 ? 7.186 -8.815 1.960 1.00 88.31 170 ILE A C 1
ATOM 1163 O O . ILE A 1 170 ? 8.093 -9.628 2.160 1.00 88.31 170 ILE A O 1
ATOM 1167 N N . PRO A 1 171 ? 5.974 -9.205 1.530 1.00 86.88 171 PRO A N 1
ATOM 1168 C CA . PRO A 1 171 ? 5.679 -10.599 1.223 1.00 86.88 171 PRO A CA 1
ATOM 1169 C C . PRO A 1 171 ? 6.463 -11.104 0.006 1.00 86.88 171 PRO A C 1
ATOM 1171 O O . PRO A 1 171 ? 6.847 -10.334 -0.875 1.00 86.88 171 PRO A O 1
ATOM 1174 N N . SER A 1 172 ? 6.635 -12.426 -0.087 1.00 87.56 172 SER A N 1
ATOM 1175 C CA . SER A 1 172 ? 7.169 -13.059 -1.299 1.00 87.56 172 SER A CA 1
ATOM 1176 C C . SER A 1 172 ? 6.321 -12.694 -2.521 1.00 87.56 172 SER A C 1
ATOM 1178 O O . SER A 1 172 ? 5.093 -12.629 -2.432 1.00 87.56 172 SER A O 1
ATOM 1180 N N . GLY A 1 173 ? 6.974 -12.451 -3.658 1.00 89.00 173 GLY A N 1
ATOM 1181 C CA . GLY A 1 173 ? 6.297 -12.041 -4.889 1.00 89.00 173 GLY A CA 1
ATOM 1182 C C . GLY A 1 173 ? 5.922 -10.563 -4.967 1.00 89.00 173 GLY A C 1
ATOM 1183 O O . GLY A 1 173 ? 5.212 -10.164 -5.892 1.00 89.00 173 GLY A O 1
ATOM 1184 N N . TRP A 1 174 ? 6.389 -9.757 -4.014 1.00 91.50 174 TRP A N 1
ATOM 1185 C CA . TRP A 1 174 ? 6.231 -8.308 -3.999 1.00 91.50 174 TRP A CA 1
ATOM 1186 C C . TRP A 1 174 ? 7.582 -7.623 -3.818 1.00 91.50 174 TRP A C 1
ATOM 1188 O O . TRP A 1 174 ? 8.544 -8.197 -3.307 1.00 91.50 174 TRP A O 1
ATOM 1198 N N . SER A 1 175 ? 7.682 -6.381 -4.268 1.00 94.00 175 SER A N 1
ATOM 1199 C CA . SER A 1 175 ? 8.878 -5.551 -4.108 1.00 94.00 175 SER A CA 1
ATOM 1200 C C . SER A 1 175 ? 8.482 -4.107 -3.836 1.00 94.00 175 SER A C 1
ATOM 1202 O O . SER A 1 175 ? 7.397 -3.683 -4.228 1.00 94.00 175 SER A O 1
ATOM 1204 N N . LEU A 1 176 ? 9.335 -3.355 -3.139 1.00 94.56 176 LEU A N 1
ATOM 1205 C CA . LEU A 1 176 ? 9.090 -1.935 -2.889 1.00 94.56 176 LEU A CA 1
ATOM 1206 C C . LEU A 1 176 ? 9.131 -1.141 -4.194 1.00 94.56 176 LEU A C 1
ATOM 1208 O O . LEU A 1 176 ? 9.981 -1.361 -5.053 1.00 94.56 176 LEU A O 1
ATOM 1212 N N . CYS A 1 177 ? 8.243 -0.160 -4.301 1.00 94.44 177 CYS A N 1
ATOM 1213 C CA . CYS A 1 177 ? 8.312 0.870 -5.328 1.00 94.44 177 CYS A CA 1
ATOM 1214 C C . CYS A 1 177 ? 9.311 1.965 -4.911 1.00 94.44 177 CYS A C 1
ATOM 1216 O O . CYS A 1 177 ? 8.921 3.100 -4.626 1.00 94.44 177 CYS A O 1
ATOM 1218 N N . ASP A 1 178 ? 10.595 1.615 -4.834 1.00 93.56 178 ASP A N 1
ATOM 1219 C CA . ASP A 1 178 ? 11.689 2.479 -4.372 1.00 93.56 178 ASP A CA 1
ATOM 1220 C C . ASP A 1 178 ? 12.730 2.819 -5.454 1.00 93.56 178 ASP A C 1
ATOM 1222 O O . ASP A 1 178 ? 13.765 3.419 -5.149 1.00 93.56 178 ASP A O 1
ATOM 1226 N N . GLY A 1 179 ? 12.470 2.449 -6.711 1.00 93.00 179 GLY A N 1
ATOM 1227 C CA . GLY A 1 179 ? 13.415 2.635 -7.815 1.00 93.00 179 GLY A CA 1
ATOM 1228 C C . GLY A 1 179 ? 14.511 1.570 -7.918 1.00 93.00 179 GLY A C 1
ATOM 1229 O O . GLY A 1 179 ? 15.449 1.744 -8.698 1.00 93.00 179 GLY A O 1
ATOM 1230 N N . SER A 1 180 ? 14.437 0.486 -7.140 1.00 93.25 180 SER A N 1
ATOM 1231 C CA . SER A 1 180 ? 15.412 -0.608 -7.194 1.00 93.25 180 SER A CA 1
ATOM 1232 C C . SER A 1 180 ? 15.543 -1.229 -8.591 1.00 93.25 180 SER A C 1
ATOM 1234 O O . SER A 1 180 ? 14.591 -1.303 -9.372 1.00 93.25 180 SER A O 1
ATOM 1236 N N . LEU A 1 181 ? 16.765 -1.669 -8.912 1.00 93.56 181 LEU A N 1
ATOM 1237 C CA . LEU A 1 181 ? 17.085 -2.351 -10.163 1.00 93.56 181 LEU A CA 1
ATOM 1238 C C . LEU A 1 181 ? 16.860 -3.855 -10.019 1.00 93.56 181 LEU A C 1
ATOM 1240 O O . LEU A 1 181 ? 17.406 -4.488 -9.117 1.00 93.56 181 LEU A O 1
ATOM 1244 N N . ILE A 1 182 ? 16.107 -4.426 -10.954 1.00 92.31 182 ILE A N 1
ATOM 1245 C CA . ILE A 1 182 ? 15.830 -5.857 -11.048 1.00 92.31 182 ILE A CA 1
ATOM 1246 C C . ILE A 1 182 ? 16.363 -6.389 -12.376 1.00 92.31 182 ILE A C 1
ATOM 1248 O O . ILE A 1 182 ? 16.239 -5.752 -13.424 1.00 92.31 182 ILE A O 1
ATOM 1252 N N . ALA A 1 183 ? 16.944 -7.588 -12.338 1.00 93.00 183 ALA A N 1
ATOM 1253 C CA . ALA A 1 183 ? 17.401 -8.270 -13.537 1.00 93.00 183 ALA A CA 1
ATOM 1254 C C . ALA A 1 183 ? 16.214 -8.687 -14.422 1.00 93.00 183 ALA A C 1
ATOM 1256 O O . ALA A 1 183 ? 15.270 -9.336 -13.970 1.00 93.00 183 ALA A O 1
ATOM 1257 N N . THR A 1 184 ? 16.304 -8.376 -15.713 1.00 90.38 184 THR A N 1
ATOM 1258 C CA . THR A 1 184 ? 15.343 -8.775 -16.760 1.00 90.38 184 THR A CA 1
ATOM 1259 C C . THR A 1 184 ? 15.108 -10.287 -16.791 1.00 90.38 184 THR A C 1
ATOM 1261 O O . THR A 1 184 ? 13.978 -10.733 -16.955 1.00 90.38 184 THR A O 1
ATOM 1264 N N . SER A 1 185 ? 16.157 -11.081 -16.560 1.00 90.81 185 SER A N 1
ATOM 1265 C CA . SER A 1 185 ? 16.080 -12.544 -16.489 1.00 90.81 185 SER A CA 1
ATOM 1266 C C . SER A 1 185 ? 15.393 -13.067 -15.228 1.00 90.81 185 SER A C 1
ATOM 1268 O O . SER A 1 185 ? 14.870 -14.178 -15.249 1.00 90.81 185 SER A O 1
ATOM 1270 N N . ALA A 1 186 ? 15.386 -12.295 -14.137 1.00 88.88 186 ALA A N 1
ATOM 1271 C CA . ALA A 1 186 ? 14.754 -12.700 -12.885 1.00 88.88 186 ALA A CA 1
ATOM 1272 C C . ALA A 1 186 ? 13.231 -12.514 -12.925 1.00 88.88 186 ALA A C 1
ATOM 1274 O O . ALA A 1 186 ? 12.511 -13.315 -12.340 1.00 88.88 186 ALA A O 1
ATOM 1275 N N . ASN A 1 187 ? 12.742 -11.481 -13.622 1.00 89.69 187 ASN A N 1
ATOM 1276 C CA . ASN A 1 187 ? 11.312 -11.176 -13.731 1.00 89.69 187 ASN A CA 1
ATOM 1277 C C . ASN A 1 187 ? 10.926 -10.782 -15.172 1.00 89.69 187 ASN A C 1
ATOM 1279 O O . ASN A 1 187 ? 10.597 -9.617 -15.420 1.00 89.69 187 ASN A O 1
ATOM 1283 N N . PRO A 1 188 ? 10.944 -11.731 -16.130 1.00 91.19 188 PRO A N 1
ATOM 1284 C CA . PRO A 1 188 ? 10.674 -11.438 -17.538 1.00 91.19 188 PRO A CA 1
ATOM 1285 C C . PRO A 1 188 ? 9.249 -10.916 -17.767 1.00 91.19 188 PRO A C 1
ATOM 1287 O O . PRO A 1 188 ? 9.073 -9.949 -18.497 1.00 91.19 188 PRO A O 1
ATOM 1290 N N . ALA A 1 189 ? 8.246 -11.476 -17.080 1.00 89.75 189 ALA A N 1
ATOM 1291 C CA . ALA A 1 189 ? 6.853 -11.037 -17.206 1.00 89.75 189 ALA A CA 1
ATOM 1292 C C . ALA A 1 189 ? 6.641 -9.585 -16.745 1.00 89.75 189 ALA A C 1
ATOM 1294 O O . ALA A 1 189 ? 5.892 -8.831 -17.361 1.00 89.75 189 ALA A O 1
ATOM 1295 N N . LEU A 1 190 ? 7.321 -9.167 -15.671 1.00 90.81 190 LEU A N 1
ATOM 1296 C CA . LEU A 1 190 ? 7.258 -7.780 -15.213 1.00 90.81 190 LEU A CA 1
ATOM 1297 C C . LEU A 1 190 ? 7.968 -6.846 -16.197 1.00 90.81 190 LEU A C 1
ATOM 1299 O O . LEU A 1 190 ? 7.471 -5.757 -16.480 1.00 90.81 190 LEU A O 1
ATOM 1303 N N . PHE A 1 191 ? 9.109 -7.281 -16.737 1.00 90.75 191 PHE A N 1
ATOM 1304 C CA . PHE A 1 191 ? 9.851 -6.517 -17.732 1.00 90.75 191 PHE A CA 1
ATOM 1305 C C . PHE A 1 191 ? 9.053 -6.307 -19.024 1.00 90.75 191 PHE A C 1
ATOM 1307 O O . PHE A 1 191 ? 9.078 -5.205 -19.564 1.00 90.75 191 PHE A O 1
ATOM 1314 N N . GLU A 1 192 ? 8.304 -7.304 -19.496 1.00 91.06 192 GLU A N 1
ATOM 1315 C CA . GLU A 1 192 ? 7.411 -7.138 -20.653 1.00 91.06 192 GLU A CA 1
ATOM 1316 C C . GLU A 1 192 ? 6.353 -6.051 -20.427 1.00 91.06 192 GLU A C 1
ATOM 1318 O O . GLU A 1 192 ? 5.952 -5.379 -21.377 1.00 91.06 192 GLU A O 1
ATOM 1323 N N . LEU A 1 193 ? 5.931 -5.842 -19.176 1.00 88.94 193 LEU A N 1
ATOM 1324 C CA . LEU A 1 193 ? 4.887 -4.882 -18.837 1.00 88.94 193 LEU A CA 1
ATOM 1325 C C . LEU A 1 193 ? 5.411 -3.447 -18.687 1.00 88.94 193 LEU A C 1
ATOM 1327 O O . LEU A 1 193 ? 4.804 -2.515 -19.211 1.00 88.94 193 LEU A O 1
ATOM 1331 N N . ILE A 1 194 ? 6.518 -3.250 -17.960 1.00 90.56 194 ILE A N 1
ATOM 1332 C CA . ILE A 1 194 ? 7.022 -1.900 -17.635 1.00 90.56 194 ILE A CA 1
ATOM 1333 C C . ILE A 1 194 ? 8.269 -1.498 -18.429 1.00 90.56 194 ILE A C 1
ATOM 1335 O O . ILE A 1 194 ? 8.594 -0.309 -18.507 1.00 90.56 194 ILE A O 1
ATOM 1339 N N . GLY A 1 195 ? 8.972 -2.456 -19.033 1.00 91.12 195 GLY A N 1
ATOM 1340 C CA . GLY A 1 195 ? 10.208 -2.235 -19.777 1.00 91.12 195 GLY A CA 1
ATOM 1341 C C . GLY A 1 195 ? 11.230 -1.409 -18.995 1.00 91.12 195 GLY A C 1
ATOM 1342 O O . GLY A 1 195 ? 11.414 -1.572 -17.792 1.00 91.12 195 GLY A O 1
ATOM 1343 N N . TYR A 1 196 ? 11.872 -0.466 -19.685 1.00 92.88 196 TYR A N 1
ATOM 1344 C CA . TYR A 1 196 ? 12.805 0.498 -19.088 1.00 92.88 196 TYR A CA 1
ATOM 1345 C C . TYR A 1 196 ? 12.138 1.829 -18.703 1.00 92.88 196 TYR A C 1
ATOM 1347 O O . TYR A 1 196 ? 12.833 2.836 -18.564 1.00 92.88 196 TYR A O 1
ATOM 1355 N N . THR A 1 197 ? 10.805 1.870 -18.563 1.00 92.38 197 THR A N 1
ATOM 1356 C CA . THR A 1 197 ? 10.039 3.115 -18.335 1.00 92.38 197 THR A CA 1
ATOM 1357 C C . THR A 1 197 ? 10.542 3.896 -17.122 1.00 92.38 197 THR A C 1
ATOM 1359 O O . THR A 1 197 ? 10.633 5.120 -17.170 1.00 92.38 197 THR A O 1
ATOM 1362 N N . TYR A 1 198 ? 10.933 3.194 -16.058 1.00 91.44 198 TYR A N 1
ATOM 1363 C CA . TYR A 1 198 ? 11.435 3.802 -14.822 1.00 91.44 198 TYR A CA 1
ATOM 1364 C C . TYR A 1 198 ? 12.968 3.847 -14.740 1.00 91.44 198 TYR A C 1
ATOM 1366 O O . TYR A 1 198 ? 13.521 4.253 -13.723 1.00 91.44 198 TYR A O 1
ATOM 1374 N N . GLY A 1 199 ? 13.665 3.460 -15.812 1.00 91.38 199 GLY A N 1
ATOM 1375 C CA . GLY A 1 199 ? 15.122 3.402 -15.883 1.00 91.38 199 GLY A CA 1
ATOM 1376 C C . GLY A 1 199 ? 15.669 1.981 -16.020 1.00 91.38 199 GLY A C 1
ATOM 1377 O O . GLY A 1 199 ? 14.957 1.037 -16.366 1.00 91.38 199 GLY A O 1
ATOM 1378 N N . GLY A 1 200 ? 16.974 1.847 -15.790 1.00 88.44 200 GLY A N 1
ATOM 1379 C CA . GLY A 1 200 ? 17.733 0.621 -16.019 1.00 88.44 200 GLY A CA 1
ATOM 1380 C C . GLY A 1 200 ? 18.958 0.840 -16.901 1.00 88.44 200 GLY A C 1
ATOM 1381 O O . GLY A 1 200 ? 19.247 1.953 -17.339 1.00 88.44 200 GLY A O 1
ATOM 1382 N N . ASP A 1 201 ? 19.673 -0.244 -17.185 1.00 87.62 201 ASP A N 1
ATOM 1383 C CA . ASP A 1 201 ? 20.898 -0.238 -17.997 1.00 87.62 201 ASP A CA 1
ATOM 1384 C C . ASP A 1 201 ? 20.638 -0.482 -19.498 1.00 87.62 201 ASP A C 1
ATOM 1386 O O . ASP A 1 201 ? 21.579 -0.541 -20.293 1.00 87.62 201 ASP A O 1
ATOM 1390 N N . ARG A 1 202 ? 19.364 -0.641 -19.890 1.00 84.38 202 ARG A N 1
ATOM 1391 C CA . ARG A 1 202 ? 18.916 -0.982 -21.254 1.00 84.38 202 ARG A CA 1
ATOM 1392 C C . ARG A 1 202 ? 19.540 -2.266 -21.820 1.00 84.38 202 ARG A C 1
ATOM 1394 O O . ARG A 1 202 ? 19.631 -2.422 -23.038 1.00 84.38 202 ARG A O 1
ATOM 1401 N N . ARG A 1 203 ? 20.009 -3.163 -20.950 1.00 84.38 203 ARG A N 1
ATOM 1402 C CA . ARG A 1 203 ? 20.672 -4.419 -21.321 1.00 84.38 203 ARG A CA 1
ATOM 1403 C C . ARG A 1 203 ? 20.200 -5.590 -20.476 1.00 84.38 203 ARG A C 1
ATOM 1405 O O . ARG A 1 203 ? 19.672 -6.552 -21.014 1.00 84.38 203 ARG A O 1
ATOM 1412 N N . SER A 1 204 ? 20.402 -5.511 -19.168 1.00 89.88 204 SER A N 1
ATOM 1413 C CA . SER A 1 204 ? 20.222 -6.621 -18.232 1.00 89.88 204 SER A CA 1
ATOM 1414 C C . SER A 1 204 ? 19.328 -6.288 -17.049 1.00 89.88 204 SER A C 1
ATOM 1416 O O . SER A 1 204 ? 18.726 -7.207 -16.501 1.00 89.88 204 SER A O 1
ATOM 1418 N N . ASN A 1 205 ? 19.183 -5.015 -16.686 1.00 93.00 205 ASN A N 1
ATOM 1419 C CA . ASN A 1 205 ? 18.454 -4.571 -15.506 1.00 93.00 205 ASN A CA 1
ATOM 1420 C C . ASN A 1 205 ? 17.479 -3.447 -15.851 1.00 93.00 205 ASN A C 1
ATOM 1422 O O . ASN A 1 205 ? 17.837 -2.492 -16.542 1.00 93.00 205 ASN A O 1
ATOM 1426 N N . PHE A 1 206 ? 16.267 -3.538 -15.320 1.00 94.31 206 PHE A N 1
ATOM 1427 C CA . PHE A 1 206 ? 15.244 -2.500 -15.388 1.00 94.31 206 PHE A CA 1
ATOM 1428 C C . PHE A 1 206 ? 14.936 -1.986 -13.981 1.00 94.31 206 PHE A C 1
ATOM 1430 O O . PHE A 1 206 ? 15.140 -2.703 -13.002 1.00 94.31 206 PHE A O 1
ATOM 1437 N N . ALA A 1 207 ? 14.496 -0.736 -13.867 1.00 94.94 207 ALA A N 1
ATOM 1438 C CA . ALA A 1 207 ? 14.131 -0.154 -12.579 1.00 94.94 207 ALA A CA 1
ATOM 1439 C C . ALA A 1 207 ? 12.637 -0.332 -12.285 1.00 94.94 207 ALA A C 1
ATOM 1441 O O . ALA A 1 207 ? 11.802 -0.265 -13.191 1.00 94.94 207 ALA A O 1
ATOM 1442 N N . LEU A 1 208 ? 12.306 -0.519 -11.010 1.00 94.81 208 LEU A N 1
ATOM 1443 C CA . LEU A 1 208 ? 10.939 -0.407 -10.510 1.00 94.81 208 LEU A CA 1
ATOM 1444 C C . LEU A 1 208 ? 10.500 1.069 -10.415 1.00 94.81 208 LEU A C 1
ATOM 1446 O O . LEU A 1 208 ? 11.348 1.964 -10.412 1.00 94.81 208 LEU A O 1
ATOM 1450 N N . PRO A 1 209 ? 9.189 1.361 -10.321 1.00 94.69 209 PRO A N 1
ATOM 1451 C CA . PRO A 1 209 ? 8.721 2.709 -10.013 1.00 94.69 209 PRO A CA 1
ATOM 1452 C C . PRO A 1 209 ? 9.309 3.220 -8.691 1.00 94.69 209 PRO A C 1
ATOM 1454 O O . PRO A 1 209 ? 9.397 2.462 -7.730 1.00 94.69 209 PRO A O 1
ATOM 1457 N N . ASP A 1 210 ? 9.646 4.509 -8.610 1.00 94.56 210 ASP A N 1
ATOM 1458 C CA . ASP A 1 210 ? 9.970 5.179 -7.342 1.00 94.56 210 ASP A CA 1
ATOM 1459 C C . ASP A 1 210 ? 8.779 6.036 -6.891 1.00 94.56 210 ASP A C 1
ATOM 1461 O O . ASP A 1 210 ? 8.505 7.109 -7.448 1.00 94.56 210 ASP A O 1
ATOM 1465 N N . LEU A 1 211 ? 8.043 5.524 -5.904 1.00 94.00 211 LEU A N 1
ATOM 1466 C CA . LEU A 1 211 ? 6.833 6.137 -5.353 1.00 94.00 211 LEU A CA 1
ATOM 1467 C C . LEU A 1 211 ? 7.051 6.759 -3.972 1.00 94.00 211 LEU A C 1
ATOM 1469 O O . LEU A 1 211 ? 6.100 7.250 -3.362 1.00 94.00 211 LEU A O 1
ATOM 1473 N N . ARG A 1 212 ? 8.291 6.789 -3.479 1.00 93.94 212 ARG A N 1
ATOM 1474 C CA . ARG A 1 212 ? 8.619 7.399 -2.187 1.00 93.94 212 ARG A CA 1
ATOM 1475 C C . ARG A 1 212 ? 8.312 8.897 -2.230 1.00 93.94 212 ARG A C 1
ATOM 1477 O O . ARG A 1 212 ? 8.696 9.600 -3.162 1.00 93.94 212 ARG A O 1
ATOM 1484 N N . GLY A 1 213 ? 7.583 9.385 -1.230 1.00 91.94 213 GLY A N 1
ATOM 1485 C CA . GLY A 1 213 ? 7.102 10.764 -1.153 1.00 91.94 213 GLY A CA 1
ATOM 1486 C C . GLY A 1 213 ? 6.027 11.131 -2.178 1.00 91.94 213 GLY A C 1
ATOM 1487 O O . GLY A 1 213 ? 5.730 12.314 -2.328 1.00 91.94 213 GLY A O 1
ATOM 1488 N N . LYS A 1 214 ? 5.440 10.159 -2.892 1.00 91.19 214 LYS A N 1
ATOM 1489 C CA . LYS A 1 214 ? 4.416 10.412 -3.916 1.00 91.19 214 LYS A CA 1
ATOM 1490 C C . LYS A 1 214 ? 3.048 9.915 -3.471 1.00 91.19 214 LYS A C 1
ATOM 1492 O O . LYS A 1 214 ? 2.934 8.862 -2.847 1.00 91.19 214 LYS A O 1
ATOM 1497 N N . MET A 1 215 ? 2.015 10.675 -3.821 1.00 89.62 215 MET A N 1
ATOM 1498 C CA . MET A 1 215 ? 0.627 10.212 -3.839 1.00 89.62 215 MET A CA 1
ATOM 1499 C C . MET A 1 215 ? 0.313 9.689 -5.243 1.00 89.62 215 MET A C 1
ATOM 1501 O O . MET A 1 215 ? 0.853 10.206 -6.223 1.00 89.62 215 MET A O 1
ATOM 1505 N N . LEU A 1 216 ? -0.550 8.681 -5.347 1.00 83.44 216 LEU A N 1
ATOM 1506 C CA . LEU A 1 216 ? -0.973 8.121 -6.629 1.00 83.44 216 LEU A CA 1
ATOM 1507 C C . LEU A 1 216 ? -2.334 8.710 -7.039 1.00 83.44 216 LEU A C 1
ATOM 1509 O O . LEU A 1 216 ? -3.350 8.322 -6.459 1.00 83.44 216 LEU A O 1
ATOM 1513 N N . PRO A 1 217 ? -2.387 9.645 -8.006 1.00 80.88 217 PRO A N 1
ATOM 1514 C CA . PRO A 1 217 ? -3.648 10.016 -8.633 1.00 80.88 217 PRO A CA 1
ATOM 1515 C C . PRO A 1 217 ? -4.138 8.883 -9.542 1.00 80.88 217 PRO A C 1
ATOM 1517 O O . PRO A 1 217 ? -3.334 8.116 -10.078 1.00 80.88 217 PRO A O 1
ATOM 1520 N N . GLY A 1 218 ? -5.451 8.795 -9.749 1.00 72.50 218 GLY A N 1
ATOM 1521 C CA . GLY A 1 218 ? -5.990 7.956 -10.815 1.00 72.50 218 GLY A CA 1
ATOM 1522 C C . GLY A 1 218 ? -5.621 8.511 -12.192 1.00 72.50 218 GLY A C 1
ATOM 1523 O O . GLY A 1 218 ? -5.493 9.726 -12.376 1.00 72.50 218 GLY A O 1
ATOM 1524 N N . THR A 1 219 ? -5.429 7.611 -13.154 1.00 62.25 219 THR A N 1
ATOM 1525 C CA . THR A 1 219 ? -5.121 7.921 -14.559 1.00 62.25 219 THR A CA 1
ATOM 1526 C C . THR A 1 219 ? -6.373 7.961 -15.405 1.00 62.25 219 THR A C 1
ATOM 1528 O O . THR A 1 219 ? -7.158 6.997 -15.268 1.00 62.25 219 THR A O 1
#

Sequence (219 aa):
VLGLSFGGDERDVGLPDLRGRVPIGGNPPGGFGQGTLTMTWLIATNSGGEAPMLGMIVPFGGDFAPAGWAICDGTLIPISANVALFEAIGTAFGGNPQVYFALPNLTNAAPIGAGGNIAVGNQVPGPIAGLGLNYLICTSGPVAPAAGNGSLPPTGGYVGQVVASAAAQIPSGWSLCDGSLIATSANPALFELIGYTYGGDRRSNFALPDLRGKMLPGT